Protein AF-A0A6L8VL81-F1 (afdb_monomer)

Secondary structure (DSSP, 8-state):
-PPPPPPTTHHHHHHHHHHHHHHHTTTT--HHHHHHHHHHSTT--SSS-EEEEEEETTS--EEETTSPP-TTEEEEEEEE--TTSPTTHHHHHHHHHHHHHHTT-----EEEEE-SSS-EEEEEE-TTEETTEEPEEEEHHHHHT--TTT----HHHHHHHHHHHH--HHHHHHHHHHHHHHHHTT-----GGGEEEEE-TTS---TT-EEES-SS--

Rad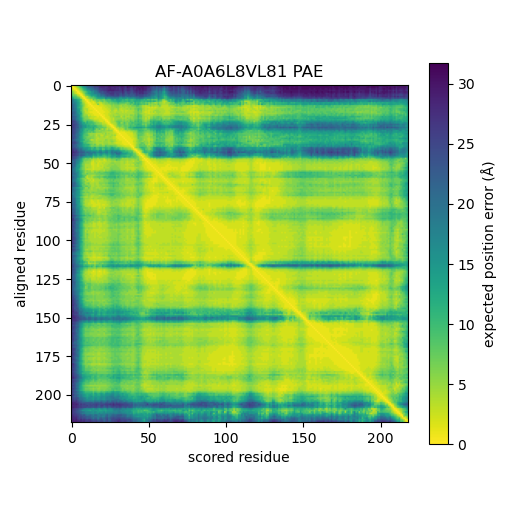ius of gyration: 18.35 Å; Cα contacts (8 Å, |Δi|>4): 312; chains: 1; bounding box: 42×33×55 Å

pLDDT: mean 80.96, std 14.48, range [27.53, 95.25]

Nearest PDB structures (foldseek):
  7vkc-assembly1_A  TM=7.505E-01  e=3.834E-06  Legionella pneumophila subsp. pneumophila str. Philadelphia 1
  2wiu-assembly1_A  TM=7.826E-01  e=2.009E-04  Escherichia coli
  8udt-assembly2_B  TM=4.191E-01  e=3.627E-02  Homo sapiens
  9ggq-assembly1_A  TM=3.127E-01  e=3.577E-01  Escherichia coli
  4i3h-assembly1_B  TM=2.990E-01  e=1.024E+00  Streptococcus pneumoniae TIGR4

Foldseek 3Di:
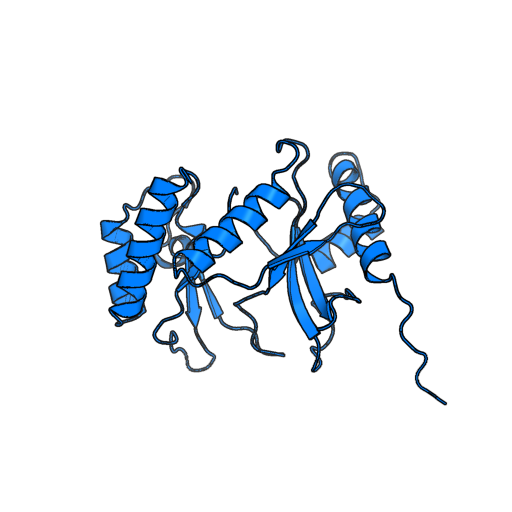DPPDDDDFAQVLVVVVLQVVCQVCVVVPDDPVSVVVLVQFQPPDDDDWDKGKWKAFLVRRHTGGPPPQFDPRIFIKMKTFDHPPDDPCPLVVLVVLQVVCVVLVADAFDWDWDDHVDPTIIIIGTDPQDDGRDGWDKDFQCRVVVHDQVPDDDDLVNVLVVQCVQQVEVLLSVSSVSVVVSCVVVVQPPDTRRQWMFTAHPVRHGHNRDTYGPGRGHD

InterPro domains:
  IPR012893 HipA-like, C-terminal [PF07804] (45-206)
  IPR052028 HipA Serine/Threonine-Protein Kinase [PTHR37419] (34-205)

Organism: N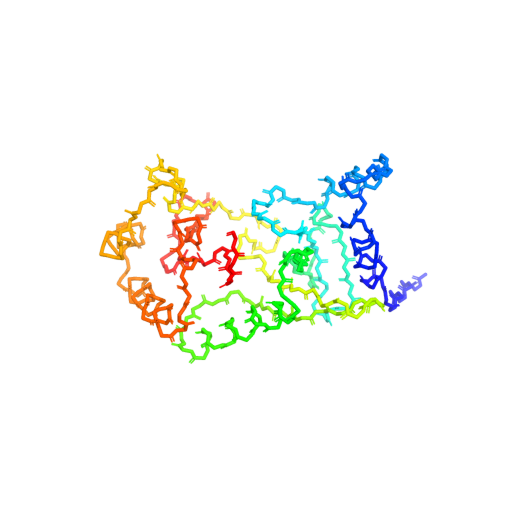CBI:txid1465486

Structure (mmCIF, N/CA/C/O backbone):
data_AF-A0A6L8VL81-F1
#
_entry.id   AF-A0A6L8VL81-F1
#
loop_
_atom_site.group_PDB
_atom_site.id
_atom_site.type_symbol
_atom_site.label_atom_id
_atom_site.label_alt_id
_atom_site.label_comp_id
_atom_site.label_asym_id
_atom_site.label_entity_id
_atom_site.label_seq_id
_atom_site.pdbx_PDB_ins_code
_atom_site.Cartn_x
_atom_site.Cartn_y
_atom_site.Cartn_z
_atom_site.occupancy
_atom_site.B_iso_or_equiv
_atom_site.auth_seq_id
_atom_site.auth_comp_id
_atom_site.auth_asym_id
_atom_site.auth_atom_id
_atom_site.pdbx_PDB_model_num
ATOM 1 N N . MET A 1 1 ? -24.229 -9.694 -32.950 1.00 37.44 1 MET A N 1
ATOM 2 C CA . MET A 1 1 ? -22.775 -9.502 -32.753 1.00 37.44 1 MET A CA 1
ATOM 3 C C . MET A 1 1 ? -22.406 -10.103 -31.411 1.00 37.44 1 MET A C 1
ATOM 5 O O . MET A 1 1 ? -22.874 -9.606 -30.397 1.00 37.44 1 MET A O 1
ATOM 9 N N . GLN A 1 2 ? -21.672 -11.216 -31.400 1.00 27.53 2 GLN A N 1
ATOM 10 C CA . GLN A 1 2 ? -21.112 -11.756 -30.158 1.00 27.53 2 GLN A CA 1
ATOM 11 C C . GLN A 1 2 ? -20.070 -10.760 -29.621 1.00 27.53 2 GLN A C 1
ATOM 13 O O . GLN A 1 2 ? -19.301 -10.234 -30.431 1.00 27.53 2 GLN A O 1
ATOM 18 N N . PRO A 1 3 ? -20.027 -10.473 -28.309 1.00 35.69 3 PRO A N 1
ATOM 19 C CA . PRO A 1 3 ? -18.940 -9.684 -27.752 1.00 35.69 3 PRO A CA 1
ATOM 20 C C . PRO A 1 3 ? -17.642 -10.468 -27.966 1.00 35.69 3 PRO A C 1
ATOM 22 O O . PRO A 1 3 ? -17.532 -11.626 -27.559 1.00 35.69 3 PRO A O 1
ATOM 25 N N . GLN A 1 4 ? -16.691 -9.862 -28.679 1.00 32.88 4 GLN A N 1
ATOM 26 C CA . GLN A 1 4 ? -15.368 -10.442 -28.877 1.00 32.88 4 GLN A CA 1
ATOM 27 C C . GLN A 1 4 ? -14.770 -10.783 -27.508 1.00 32.88 4 GLN A C 1
ATOM 29 O O . GLN A 1 4 ? -14.766 -9.950 -26.601 1.00 32.88 4 GLN A O 1
ATOM 34 N N . ARG A 1 5 ? -14.291 -12.023 -27.355 1.00 34.50 5 ARG A N 1
ATOM 35 C CA . ARG A 1 5 ? -13.532 -12.439 -26.172 1.00 34.50 5 ARG A CA 1
ATOM 36 C C . ARG A 1 5 ? -12.338 -11.484 -25.997 1.00 34.50 5 ARG A C 1
ATOM 38 O O . ARG A 1 5 ? -11.663 -11.218 -26.994 1.00 34.50 5 ARG A O 1
ATOM 45 N N . PRO A 1 6 ? -12.059 -10.978 -24.785 1.00 36.66 6 PRO A N 1
ATOM 46 C CA . PRO A 1 6 ? -10.872 -10.164 -24.555 1.00 36.66 6 PRO A CA 1
ATOM 47 C C . PRO A 1 6 ? -9.615 -10.978 -24.888 1.00 36.66 6 PRO A C 1
ATOM 49 O O . PRO A 1 6 ? -9.511 -12.151 -24.529 1.00 36.66 6 PRO A O 1
ATOM 52 N N . GLN A 1 7 ? -8.679 -10.368 -25.616 1.00 42.19 7 GLN A N 1
ATOM 53 C CA . GLN A 1 7 ? -7.400 -10.995 -25.939 1.00 42.19 7 GLN A CA 1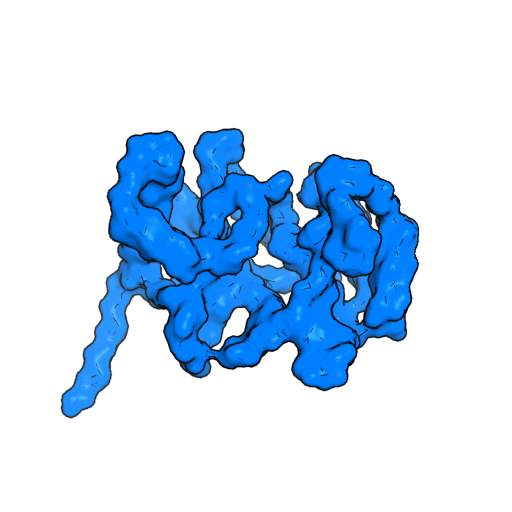
ATOM 54 C C . GLN A 1 7 ? -6.561 -11.132 -24.662 1.00 42.19 7 GLN A C 1
ATOM 56 O O . GLN A 1 7 ? -6.335 -10.155 -23.944 1.00 42.19 7 GLN A O 1
ATOM 61 N N . ALA A 1 8 ? -6.095 -12.349 -24.383 1.00 45.38 8 ALA A N 1
ATOM 62 C CA . ALA A 1 8 ? -5.127 -12.609 -23.327 1.00 45.38 8 ALA A CA 1
ATOM 63 C C . ALA A 1 8 ? -3.846 -11.788 -23.580 1.00 45.38 8 ALA A C 1
ATOM 65 O O . ALA A 1 8 ? -3.351 -11.755 -24.704 1.00 45.38 8 ALA A O 1
ATOM 66 N N . GLY A 1 9 ? -3.316 -11.120 -22.548 1.00 59.53 9 GLY A N 1
ATOM 67 C CA . GLY A 1 9 ? -2.030 -10.404 -22.622 1.00 59.53 9 GLY A CA 1
ATOM 68 C C . GLY A 1 9 ? -2.096 -8.871 -22.637 1.00 59.53 9 GLY A C 1
ATOM 69 O O . GLY A 1 9 ? -1.054 -8.224 -22.674 1.00 59.53 9 GLY A O 1
ATOM 70 N N . GLN A 1 10 ? -3.278 -8.251 -22.533 1.00 65.44 10 GLN A N 1
ATOM 71 C CA . GLN A 1 10 ? -3.379 -6.781 -22.475 1.00 65.44 10 GLN A CA 1
ATOM 72 C C . GLN A 1 10 ? -2.638 -6.172 -21.268 1.00 65.44 10 GLN A C 1
ATOM 74 O O . GLN A 1 10 ? -2.104 -5.066 -21.351 1.00 65.44 10 GLN A O 1
ATOM 79 N N . TRP A 1 11 ? -2.568 -6.897 -20.151 1.00 69.69 11 TRP A N 1
ATOM 80 C CA . TRP A 1 11 ? -1.803 -6.477 -18.979 1.00 69.69 11 TRP A CA 1
ATOM 81 C C . TRP A 1 11 ? -0.291 -6.492 -19.223 1.00 69.69 11 TRP A C 1
ATOM 83 O O . TRP A 1 11 ? 0.388 -5.565 -18.790 1.00 69.69 11 TRP A O 1
ATOM 93 N N . VAL A 1 12 ? 0.215 -7.477 -19.974 1.00 70.69 12 VAL A N 1
ATOM 94 C CA . VAL A 1 12 ? 1.633 -7.589 -20.343 1.00 70.69 12 VAL A CA 1
ATOM 95 C C . VAL A 1 12 ? 2.061 -6.360 -21.138 1.00 70.69 12 VAL A C 1
ATOM 97 O O . VAL A 1 12 ? 3.059 -5.741 -20.803 1.00 70.69 12 VAL A O 1
ATOM 100 N N . LEU A 1 13 ? 1.243 -5.918 -22.100 1.00 74.12 13 LEU A N 1
ATOM 101 C CA . LEU A 1 13 ? 1.521 -4.709 -22.885 1.00 74.12 13 LEU A CA 1
ATOM 102 C C . LEU A 1 13 ? 1.626 -3.442 -22.025 1.00 74.12 13 LEU A C 1
ATOM 104 O O . LEU A 1 13 ? 2.453 -2.575 -22.302 1.00 74.12 13 LEU A O 1
ATOM 108 N N . ILE A 1 14 ? 0.779 -3.314 -20.999 1.00 79.94 14 ILE A N 1
ATOM 109 C CA . ILE A 1 14 ? 0.796 -2.155 -20.095 1.00 79.94 14 ILE A CA 1
ATOM 110 C C . ILE A 1 14 ? 2.021 -2.205 -19.183 1.00 79.94 14 ILE A C 1
ATOM 112 O O . ILE A 1 14 ? 2.675 -1.179 -19.005 1.00 79.94 14 ILE A O 1
ATOM 116 N N . LEU A 1 15 ? 2.340 -3.373 -18.624 1.00 82.88 15 LEU A N 1
ATOM 117 C CA . LEU A 1 15 ? 3.508 -3.527 -17.762 1.00 82.88 15 LEU A CA 1
ATOM 118 C C . LEU A 1 15 ? 4.815 -3.373 -18.545 1.00 82.88 15 LEU A C 1
ATOM 120 O O . LEU A 1 15 ? 5.677 -2.637 -18.089 1.00 82.88 15 LEU A O 1
ATOM 124 N N . ASP A 1 16 ? 4.932 -3.958 -19.739 1.00 82.88 16 ASP A N 1
ATOM 125 C CA . ASP A 1 16 ? 6.096 -3.803 -20.622 1.00 82.88 16 ASP A CA 1
ATOM 126 C C . ASP A 1 16 ? 6.314 -2.343 -21.030 1.00 82.88 16 ASP A C 1
ATOM 128 O O . ASP A 1 16 ? 7.442 -1.855 -21.055 1.00 82.88 16 ASP A O 1
ATOM 132 N N . TRP A 1 17 ? 5.234 -1.633 -21.376 1.00 83.88 17 TRP A N 1
ATOM 133 C CA . TRP A 1 17 ? 5.304 -0.203 -21.672 1.00 83.88 17 TRP A CA 1
ATOM 134 C C . TRP A 1 17 ? 5.828 0.581 -20.465 1.00 83.88 17 TRP A C 1
ATOM 136 O O . TRP A 1 17 ? 6.745 1.387 -20.609 1.00 83.88 17 TRP A O 1
ATOM 146 N N . PHE A 1 18 ? 5.285 0.315 -19.275 1.00 83.44 18 PHE A N 1
ATOM 147 C CA . PHE A 1 18 ? 5.710 0.995 -18.057 1.00 83.44 18 PHE A CA 1
ATOM 148 C C . PHE A 1 18 ? 7.159 0.649 -17.684 1.00 83.44 18 PHE A C 1
ATOM 150 O O . PHE A 1 18 ? 7.918 1.534 -17.299 1.00 83.44 18 PHE A O 1
ATOM 157 N N . ASP A 1 19 ? 7.566 -0.610 -17.850 1.00 83.06 19 ASP A N 1
ATOM 158 C CA . ASP A 1 19 ? 8.921 -1.094 -17.585 1.00 83.06 19 ASP A CA 1
ATOM 159 C C . ASP A 1 19 ? 9.974 -0.359 -18.418 1.00 83.06 19 ASP A C 1
ATOM 161 O O . ASP A 1 19 ? 10.972 0.115 -17.873 1.00 83.06 19 ASP A O 1
ATOM 165 N N . ARG A 1 20 ? 9.713 -0.211 -19.726 1.00 83.50 20 ARG A N 1
ATOM 166 C CA . ARG A 1 20 ? 10.586 0.525 -20.653 1.00 83.50 20 ARG A CA 1
ATOM 167 C C . ARG A 1 20 ? 10.688 2.005 -20.307 1.00 83.50 20 ARG A C 1
ATOM 169 O O . ARG A 1 20 ? 11.751 2.590 -20.470 1.00 83.50 20 ARG A O 1
ATOM 176 N N . LEU A 1 21 ? 9.610 2.598 -19.800 1.00 80.38 21 LEU A N 1
ATOM 177 C CA . LEU A 1 21 ? 9.563 4.027 -19.508 1.00 80.38 21 LEU A CA 1
ATOM 178 C C . LEU A 1 21 ? 10.383 4.414 -18.269 1.00 80.38 21 LEU A C 1
ATOM 180 O O . LEU A 1 21 ? 10.959 5.498 -18.226 1.00 80.38 21 LEU A O 1
ATOM 184 N N . VAL A 1 22 ? 10.463 3.548 -17.254 1.00 79.19 22 VAL A N 1
ATOM 185 C CA . VAL A 1 22 ? 11.162 3.848 -15.988 1.00 79.19 22 VAL A CA 1
ATOM 186 C C . VAL A 1 22 ? 12.607 4.350 -16.167 1.00 79.19 22 VAL A C 1
ATOM 188 O O . VAL A 1 22 ? 12.932 5.373 -15.559 1.00 79.19 22 VAL A O 1
ATOM 191 N N . PRO A 1 23 ? 13.485 3.711 -16.965 1.00 75.38 23 PRO A N 1
ATOM 192 C CA . PRO A 1 23 ? 14.830 4.237 -17.217 1.00 75.38 23 PRO A CA 1
ATOM 193 C C . PRO A 1 23 ? 14.855 5.511 -18.083 1.00 75.38 23 PRO A C 1
ATOM 195 O O . PRO A 1 23 ? 15.839 6.248 -18.042 1.00 75.38 23 PRO A O 1
ATOM 198 N N . GLU A 1 24 ? 13.804 5.801 -18.852 1.00 77.19 24 GLU A N 1
ATOM 199 C CA . GLU A 1 24 ? 13.764 6.933 -19.789 1.00 77.19 24 GLU A CA 1
ATOM 200 C C . GLU A 1 24 ? 13.274 8.241 -19.158 1.00 77.19 24 GLU A C 1
ATOM 202 O O . GLU A 1 24 ? 13.635 9.319 -19.627 1.00 77.19 24 GLU A O 1
ATOM 207 N N . VAL A 1 25 ? 12.510 8.190 -18.059 1.00 69.94 25 VAL A N 1
ATOM 208 C CA . VAL A 1 25 ? 11.994 9.402 -17.385 1.00 69.94 25 VAL A CA 1
ATOM 209 C C . VAL A 1 25 ? 13.120 10.362 -16.971 1.00 69.94 25 VAL A C 1
ATOM 211 O O . VAL A 1 25 ? 12.941 11.575 -17.045 1.00 69.94 25 VAL A O 1
ATOM 214 N N . GLY A 1 26 ? 14.292 9.846 -16.587 1.00 62.78 26 GLY A N 1
ATOM 215 C CA . GLY A 1 26 ? 15.471 10.667 -16.274 1.00 62.78 26 GLY A CA 1
ATOM 216 C C . GLY A 1 26 ? 16.277 11.125 -17.496 1.00 62.78 26 GLY A C 1
ATOM 217 O O . GLY A 1 26 ? 17.084 12.041 -17.377 1.00 62.78 26 GLY A O 1
ATOM 218 N N . ASN A 1 27 ? 16.051 10.508 -18.660 1.00 67.25 27 ASN A N 1
ATOM 219 C CA . ASN A 1 27 ? 16.873 10.647 -19.866 1.00 67.25 27 ASN A CA 1
ATOM 220 C C . ASN A 1 27 ? 16.131 11.304 -21.046 1.00 67.25 27 ASN A C 1
ATOM 222 O O . ASN A 1 27 ? 16.664 11.344 -22.152 1.00 67.25 27 ASN A O 1
ATOM 226 N N . GLY A 1 28 ? 14.925 11.837 -20.821 1.00 66.62 28 GLY A N 1
ATOM 227 C CA . GLY A 1 28 ? 14.141 12.534 -21.845 1.00 66.62 28 GLY A CA 1
ATOM 228 C C . GLY A 1 28 ? 13.117 11.652 -22.562 1.00 66.62 28 GLY A C 1
ATOM 229 O O . GLY A 1 28 ? 13.117 11.587 -23.788 1.00 66.62 28 GLY A O 1
ATOM 230 N N . ALA A 1 29 ? 12.232 10.999 -21.802 1.00 77.19 29 ALA A N 1
ATOM 231 C CA . ALA A 1 29 ? 11.088 10.263 -22.342 1.00 77.19 29 ALA A CA 1
ATOM 232 C C . ALA A 1 29 ? 10.209 11.116 -23.282 1.00 77.19 29 ALA A C 1
ATOM 234 O O . ALA A 1 29 ? 10.067 12.331 -23.102 1.00 77.19 29 ALA A O 1
ATOM 235 N N . ALA A 1 30 ? 9.572 10.466 -24.260 1.00 80.31 30 ALA A N 1
ATOM 236 C CA . ALA A 1 30 ? 8.673 11.126 -25.202 1.00 80.31 30 ALA A CA 1
ATOM 237 C C . ALA A 1 30 ? 7.485 11.801 -24.489 1.00 80.31 30 ALA A C 1
ATOM 239 O O . ALA A 1 30 ? 6.957 11.297 -23.495 1.00 80.31 30 ALA A O 1
ATOM 240 N N . ALA A 1 31 ? 7.018 12.934 -25.026 1.00 75.31 31 ALA A N 1
ATOM 241 C CA . ALA A 1 31 ? 5.921 13.704 -24.432 1.00 75.31 31 ALA A CA 1
ATOM 242 C C . ALA A 1 31 ? 4.622 12.885 -24.280 1.00 75.31 31 ALA A C 1
ATOM 244 O O . ALA A 1 31 ? 3.926 13.018 -23.275 1.00 75.31 31 ALA A O 1
ATOM 245 N N . GLU A 1 32 ? 4.322 12.003 -25.238 1.00 76.75 32 GLU A N 1
ATOM 246 C CA . GLU A 1 32 ? 3.176 11.086 -25.170 1.00 76.75 32 GLU A CA 1
ATOM 247 C C . GLU A 1 32 ? 3.287 10.087 -24.011 1.00 76.75 32 GLU A C 1
ATOM 249 O O . GLU A 1 32 ? 2.304 9.842 -23.307 1.00 76.75 32 GLU A O 1
ATOM 254 N N . ASP A 1 33 ? 4.481 9.545 -23.768 1.00 77.44 33 ASP A N 1
ATOM 255 C CA . ASP A 1 33 ? 4.713 8.600 -22.678 1.00 77.44 33 ASP A CA 1
ATOM 256 C C . ASP A 1 33 ? 4.646 9.281 -21.313 1.00 77.44 33 ASP A C 1
ATOM 258 O O . ASP A 1 33 ? 4.066 8.731 -20.375 1.00 77.44 33 ASP A O 1
ATOM 262 N N . LEU A 1 34 ? 5.162 10.508 -21.206 1.00 72.88 34 LEU A N 1
ATOM 263 C CA . LEU A 1 34 ? 5.034 11.327 -20.001 1.00 72.88 34 LEU A CA 1
ATOM 264 C C . LEU A 1 34 ? 3.575 11.682 -19.704 1.00 72.88 34 LEU A C 1
ATOM 266 O O . LEU A 1 34 ? 3.153 11.615 -18.548 1.00 72.88 34 LEU A O 1
ATOM 270 N N . GLU A 1 35 ? 2.781 12.011 -20.724 1.00 72.06 35 GLU A N 1
ATOM 271 C CA . GLU A 1 35 ? 1.357 12.302 -20.551 1.00 72.06 35 GLU A CA 1
ATOM 272 C C . GLU A 1 35 ? 0.583 11.039 -20.141 1.00 72.06 35 GLU A C 1
ATOM 274 O O . GLU A 1 35 ? -0.208 11.054 -19.193 1.00 72.06 35 GLU A O 1
ATOM 279 N N . ARG A 1 36 ? 0.876 9.895 -20.767 1.00 72.94 36 ARG A N 1
ATOM 280 C CA . ARG A 1 36 ? 0.297 8.600 -20.386 1.00 72.94 36 ARG A CA 1
ATOM 281 C C . ARG A 1 36 ? 0.694 8.192 -18.965 1.00 72.94 36 ARG A C 1
ATOM 283 O O . ARG A 1 36 ? -0.164 7.740 -18.203 1.00 72.94 36 ARG A O 1
ATOM 290 N N . LEU A 1 37 ? 1.944 8.419 -18.565 1.00 74.62 37 LEU A N 1
ATOM 291 C CA . LEU A 1 37 ? 2.409 8.218 -17.193 1.00 74.62 37 LEU A CA 1
ATOM 292 C C . LEU A 1 37 ? 1.680 9.144 -16.223 1.00 74.62 37 LEU A C 1
ATOM 294 O O . LEU A 1 37 ? 1.181 8.678 -15.206 1.00 74.62 37 LEU A O 1
ATOM 298 N N . ARG A 1 38 ? 1.534 10.432 -16.543 1.00 69.38 38 ARG A N 1
ATOM 299 C CA . ARG A 1 38 ? 0.792 11.404 -15.725 1.00 69.38 38 ARG A CA 1
ATOM 300 C C . ARG A 1 38 ? -0.672 11.000 -15.542 1.00 69.38 38 ARG A C 1
ATOM 302 O O . ARG A 1 38 ? -1.239 11.195 -14.463 1.00 69.38 38 ARG A O 1
ATOM 309 N N . MET A 1 39 ? -1.292 10.403 -16.558 1.00 67.94 39 MET A N 1
ATOM 310 C CA . MET A 1 39 ? -2.645 9.855 -16.448 1.00 67.94 39 MET A CA 1
ATOM 311 C C . MET A 1 39 ? -2.726 8.644 -15.506 1.00 67.94 39 MET A C 1
ATOM 313 O O . MET A 1 39 ? -3.725 8.506 -14.796 1.00 67.94 39 MET A O 1
ATOM 317 N N . MET A 1 40 ? -1.694 7.794 -15.482 1.00 69.62 40 MET A N 1
ATOM 318 C CA . MET A 1 40 ? -1.665 6.543 -14.712 1.00 69.62 40 MET A CA 1
ATOM 319 C C . MET A 1 40 ? -1.060 6.676 -13.305 1.00 69.62 40 MET A C 1
ATOM 321 O O . MET A 1 40 ? -1.472 5.955 -12.404 1.00 69.62 40 MET A O 1
ATOM 325 N N . ALA A 1 41 ? -0.136 7.606 -13.066 1.00 66.38 41 ALA A N 1
ATOM 326 C CA . ALA A 1 41 ? 0.642 7.728 -11.827 1.00 66.38 41 ALA A CA 1
ATOM 327 C C . ALA A 1 41 ? -0.190 8.106 -10.586 1.00 66.38 41 ALA A C 1
ATOM 329 O O . ALA A 1 41 ? 0.312 8.071 -9.467 1.00 66.38 41 ALA A O 1
ATOM 330 N N . GLY A 1 42 ? -1.471 8.459 -10.754 1.00 57.31 42 GLY A N 1
ATOM 331 C CA . GLY A 1 42 ? -2.454 8.446 -9.666 1.00 57.31 42 GLY A CA 1
ATOM 332 C C . GLY A 1 42 ? -2.070 9.194 -8.392 1.00 57.31 42 GLY A C 1
ATOM 333 O O . GLY A 1 42 ? -2.426 8.723 -7.319 1.00 57.31 42 GLY A O 1
ATOM 334 N N . GLY A 1 43 ? -1.325 10.302 -8.478 1.00 51.41 43 GLY A N 1
ATOM 335 C CA . GLY A 1 43 ? -0.926 11.124 -7.325 1.00 51.41 43 GLY A CA 1
ATOM 336 C C . GLY A 1 43 ? -0.193 10.378 -6.201 1.00 51.41 43 GLY A C 1
ATOM 337 O O . GLY A 1 43 ? -0.136 10.881 -5.079 1.00 51.41 43 GLY A O 1
ATOM 338 N N . SER A 1 44 ? 0.314 9.170 -6.450 1.00 50.97 44 SER A N 1
ATOM 339 C CA . SER A 1 44 ? 0.846 8.314 -5.397 1.00 50.97 44 SER A CA 1
ATOM 340 C C . SER A 1 44 ? 2.267 8.737 -5.023 1.00 50.97 44 SER A C 1
ATOM 342 O O . SER A 1 44 ? 3.179 8.663 -5.840 1.00 50.97 44 SER A O 1
ATOM 344 N N . GLN A 1 45 ? 2.431 9.187 -3.781 1.00 51.28 45 G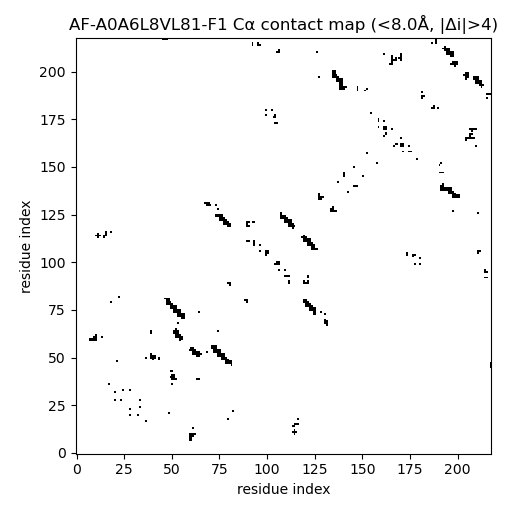LN A N 1
ATOM 345 C CA . GLN A 1 45 ? 3.695 9.633 -3.190 1.00 51.28 45 GLN A CA 1
ATOM 346 C C . GLN A 1 45 ? 4.640 8.452 -2.913 1.00 51.28 45 GLN A C 1
ATOM 348 O O . GLN A 1 45 ? 4.163 7.372 -2.563 1.00 51.28 45 GLN A O 1
ATOM 353 N N . GLY A 1 46 ? 5.956 8.662 -3.044 1.00 59.31 46 GLY A N 1
ATOM 354 C CA . GLY A 1 46 ? 7.035 7.746 -2.630 1.00 59.31 46 GLY A CA 1
ATOM 355 C C . GLY A 1 46 ? 8.113 7.518 -3.701 1.00 59.31 46 GLY A C 1
ATOM 356 O O . GLY A 1 46 ? 7.904 7.869 -4.859 1.00 59.31 46 GLY A O 1
ATOM 357 N N . ALA A 1 47 ? 9.265 6.960 -3.316 1.00 63.69 47 ALA A N 1
ATOM 358 C CA . ALA A 1 47 ? 10.478 6.948 -4.150 1.00 63.69 47 ALA A CA 1
ATOM 359 C C . ALA A 1 47 ? 10.442 5.967 -5.340 1.00 63.69 47 ALA A C 1
ATOM 361 O O . ALA A 1 47 ? 11.129 6.173 -6.341 1.00 63.69 47 ALA A O 1
ATOM 362 N N . ARG A 1 48 ? 9.644 4.896 -5.246 1.00 76.56 48 ARG A N 1
ATOM 363 C CA . ARG A 1 48 ? 9.551 3.849 -6.278 1.00 76.56 48 ARG A CA 1
ATOM 364 C C . ARG A 1 48 ? 8.592 4.212 -7.417 1.00 76.56 48 ARG A C 1
ATOM 366 O O . ARG A 1 48 ? 7.520 4.751 -7.130 1.00 76.56 48 ARG A O 1
ATOM 373 N N . PRO A 1 49 ? 8.889 3.834 -8.677 1.00 84.56 49 PRO A N 1
ATOM 374 C CA . PRO A 1 49 ? 7.949 3.975 -9.785 1.00 84.56 49 PRO A CA 1
ATOM 375 C C . PRO A 1 49 ? 6.659 3.200 -9.520 1.00 84.56 49 PRO A C 1
ATOM 377 O O . PRO A 1 49 ? 6.678 2.008 -9.199 1.00 84.56 49 PRO A O 1
ATOM 380 N N . LYS A 1 50 ? 5.524 3.883 -9.656 1.00 87.31 50 LYS A N 1
ATOM 381 C CA . LYS A 1 50 ? 4.211 3.322 -9.350 1.00 87.31 50 LYS A CA 1
ATOM 382 C C . LYS A 1 50 ? 3.105 3.991 -10.152 1.00 87.31 50 LYS A C 1
ATOM 384 O O . LYS A 1 50 ? 3.222 5.150 -10.546 1.00 87.31 50 LYS A O 1
ATOM 389 N N . PHE A 1 51 ? 2.026 3.253 -10.374 1.00 88.44 51 PHE A N 1
ATOM 390 C CA . PHE A 1 51 ? 0.826 3.749 -11.033 1.00 88.44 51 PHE A CA 1
ATOM 391 C C . PHE A 1 51 ? -0.425 3.046 -10.507 1.00 88.44 51 PHE A C 1
ATOM 393 O O . PHE A 1 51 ? -0.354 1.984 -9.889 1.00 88.44 51 PHE A O 1
ATOM 400 N N . VAL A 1 52 ? -1.588 3.644 -10.744 1.00 90.56 52 VAL A N 1
ATOM 401 C CA . VAL A 1 52 ? -2.888 3.075 -10.378 1.00 90.56 52 VAL A CA 1
ATOM 402 C C . VAL A 1 52 ? -3.620 2.572 -11.614 1.00 90.56 52 VAL A C 1
ATOM 404 O O . VAL A 1 52 ? -3.571 3.176 -12.688 1.00 90.56 52 VAL A O 1
ATOM 407 N N . ALA A 1 53 ? -4.333 1.467 -11.451 1.00 91.75 53 ALA A N 1
ATOM 408 C CA . ALA A 1 53 ? -5.077 0.825 -12.523 1.00 91.75 53 ALA A CA 1
ATOM 409 C C . ALA A 1 53 ? -6.316 0.104 -11.986 1.00 91.75 53 ALA A C 1
ATOM 411 O O . ALA A 1 53 ? -6.531 0.002 -10.777 1.00 91.75 53 ALA A O 1
ATOM 412 N N . GLN A 1 54 ? -7.129 -0.410 -12.901 1.00 92.94 54 GLN A N 1
ATOM 413 C CA . GLN A 1 54 ? -8.122 -1.432 -12.603 1.00 92.94 54 GLN A CA 1
ATOM 414 C C . GLN A 1 54 ? -7.646 -2.766 -13.168 1.00 92.94 54 GLN A C 1
ATOM 416 O O . GLN A 1 54 ? -7.230 -2.834 -14.324 1.00 92.94 54 GLN A O 1
ATOM 421 N N . LEU A 1 55 ? -7.725 -3.806 -12.348 1.00 93.12 55 LEU A N 1
ATOM 422 C CA . LEU A 1 55 ? -7.372 -5.177 -12.682 1.00 93.12 55 LEU A CA 1
ATOM 423 C C . LEU A 1 55 ? -8.645 -6.028 -12.679 1.00 93.12 55 LEU A C 1
ATOM 425 O O . LEU A 1 55 ? -9.476 -5.878 -11.778 1.00 93.12 55 LEU A O 1
ATOM 429 N N . SER A 1 56 ? -8.816 -6.888 -13.678 1.00 92.38 56 SER A N 1
ATOM 430 C CA . SER A 1 56 ? -9.923 -7.845 -13.701 1.00 92.38 56 SER A CA 1
ATOM 431 C C . SER A 1 56 ? -9.805 -8.851 -12.551 1.00 92.38 56 SER A C 1
ATOM 433 O O . SER A 1 56 ? -8.723 -9.104 -12.020 1.00 92.38 56 SER A O 1
ATOM 435 N N . GLU A 1 57 ? -10.931 -9.412 -12.127 1.00 88.00 57 GLU A N 1
ATOM 436 C CA . GLU A 1 57 ? -11.000 -10.346 -10.998 1.00 88.00 57 GLU A CA 1
ATOM 437 C C . GLU A 1 57 ? -10.146 -11.604 -11.216 1.00 88.00 57 GLU A C 1
ATOM 439 O O . GLU A 1 57 ? -9.457 -12.046 -10.300 1.00 88.00 57 GLU A O 1
ATOM 444 N N . ASP A 1 58 ? -10.097 -12.103 -12.452 1.00 85.12 58 ASP A N 1
ATOM 445 C CA . ASP A 1 58 ? -9.231 -13.209 -12.880 1.00 85.12 58 ASP A CA 1
ATOM 446 C C . ASP A 1 58 ? -7.742 -12.824 -13.017 1.00 85.12 58 ASP A C 1
ATOM 448 O O . ASP A 1 58 ? -6.901 -13.676 -13.297 1.00 85.12 58 ASP A O 1
ATOM 452 N N . GLY A 1 59 ? -7.399 -11.543 -12.837 1.00 83.88 59 GLY A N 1
ATOM 453 C CA . GLY A 1 59 ? -6.043 -11.016 -12.982 1.00 83.88 59 GLY A CA 1
ATOM 454 C C . GLY A 1 59 ? -5.538 -10.924 -14.426 1.00 83.88 59 GLY A C 1
ATOM 455 O O . GLY A 1 59 ? -4.368 -10.603 -14.629 1.00 83.88 59 GLY A O 1
ATOM 456 N N . ALA A 1 60 ? -6.387 -11.182 -15.425 1.00 82.06 60 ALA A N 1
ATOM 457 C CA . ALA A 1 60 ? -5.989 -11.304 -16.825 1.00 82.06 60 ALA A CA 1
ATOM 458 C C . ALA A 1 60 ? -5.970 -9.984 -17.612 1.00 82.06 60 ALA A C 1
ATOM 460 O O . ALA A 1 60 ? -5.478 -9.970 -18.739 1.00 82.06 60 ALA A O 1
ATOM 461 N N . LEU A 1 61 ? -6.511 -8.880 -17.087 1.00 86.75 61 LEU A N 1
ATOM 462 C CA . LEU A 1 61 ? -6.600 -7.600 -17.798 1.00 86.75 61 LEU A CA 1
ATOM 463 C C . LEU A 1 61 ? -6.300 -6.420 -16.871 1.00 86.75 61 LEU A C 1
ATOM 465 O O . LEU A 1 61 ? -6.893 -6.294 -15.803 1.00 86.75 61 LEU A O 1
ATOM 469 N N . LEU A 1 62 ? -5.439 -5.505 -17.328 1.00 89.19 62 LEU A N 1
ATOM 470 C CA . LEU A 1 62 ? -5.214 -4.190 -16.719 1.00 89.19 62 LEU A CA 1
ATOM 471 C C . LEU A 1 62 ? -5.817 -3.101 -17.607 1.00 89.19 62 LEU A C 1
ATOM 473 O O . LEU A 1 62 ? -5.722 -3.154 -18.833 1.00 89.19 62 LEU A O 1
ATOM 477 N N . ARG A 1 63 ? -6.405 -2.081 -16.984 1.00 87.81 63 ARG A N 1
ATOM 478 C CA . ARG A 1 63 ? -6.898 -0.877 -17.664 1.00 87.81 63 ARG A CA 1
ATOM 479 C C . ARG A 1 63 ? -6.713 0.364 -16.794 1.00 87.81 63 ARG A C 1
ATOM 481 O O . ARG A 1 63 ? -6.460 0.262 -15.596 1.00 87.81 63 ARG A O 1
ATOM 488 N N . GLY A 1 64 ? -6.846 1.549 -17.386 1.00 85.19 64 GLY A N 1
ATOM 489 C CA . GLY A 1 64 ? -6.657 2.810 -16.662 1.00 85.19 64 GLY A CA 1
ATOM 490 C C . GLY A 1 64 ? -7.629 2.985 -15.486 1.00 85.19 64 GLY A C 1
ATOM 491 O O . GLY A 1 64 ? -8.820 2.706 -15.615 1.00 85.19 64 GLY A O 1
ATOM 492 N N . ASP A 1 65 ? -7.138 3.507 -14.354 1.00 85.44 65 ASP A N 1
ATOM 493 C CA . ASP A 1 65 ? -7.931 3.735 -13.127 1.00 85.44 65 ASP A CA 1
ATOM 494 C C . ASP A 1 65 ? -9.124 4.682 -13.332 1.00 85.44 65 ASP A C 1
ATOM 496 O O . ASP A 1 65 ? -10.124 4.562 -12.630 1.00 85.44 65 ASP A O 1
ATOM 500 N N . ARG A 1 66 ? -9.030 5.598 -14.307 1.00 84.00 66 ARG A N 1
ATOM 501 C CA . ARG A 1 66 ? -10.048 6.621 -14.608 1.00 84.00 66 ARG A CA 1
ATOM 502 C C . ARG A 1 66 ? -11.257 6.102 -15.385 1.00 84.00 66 ARG A C 1
ATOM 504 O O . ARG A 1 66 ? -12.233 6.835 -15.525 1.00 84.00 66 ARG A O 1
ATOM 511 N N . LEU A 1 67 ? -11.201 4.878 -15.911 1.00 88.44 67 LEU A N 1
ATOM 512 C CA . LEU A 1 67 ? -12.360 4.279 -16.567 1.00 88.44 67 LEU A CA 1
ATOM 513 C C . LEU A 1 67 ? -13.471 4.020 -15.536 1.00 88.44 67 LEU A C 1
ATOM 515 O O . LEU A 1 67 ? -13.162 3.749 -14.374 1.00 88.44 67 LEU A O 1
ATOM 519 N N . PRO A 1 68 ? -14.758 4.069 -15.918 1.00 91.75 68 PRO A N 1
ATOM 520 C CA . PRO A 1 68 ? -15.838 3.719 -15.004 1.00 91.75 68 PRO A CA 1
ATOM 521 C C . PRO A 1 68 ? -15.624 2.327 -14.406 1.00 91.75 68 PRO A C 1
ATOM 523 O O . PRO A 1 68 ? -15.374 1.358 -15.129 1.00 91.75 68 PRO A O 1
ATOM 526 N N . TRP A 1 69 ? -15.708 2.233 -13.080 1.00 94.19 69 TRP A N 1
ATOM 527 C CA . TRP A 1 69 ? -15.626 0.951 -12.392 1.00 94.19 69 TRP A CA 1
ATOM 528 C C . TRP A 1 69 ? -16.783 0.041 -12.824 1.00 94.19 69 TRP A C 1
ATOM 530 O O . TRP A 1 69 ? -17.907 0.501 -13.030 1.00 94.19 69 TRP A O 1
ATOM 540 N N . GLN A 1 70 ? -16.503 -1.253 -12.961 1.00 93.19 70 GLN A N 1
ATOM 541 C CA . GLN A 1 70 ? -17.475 -2.280 -13.331 1.00 93.19 70 GLN A CA 1
ATOM 542 C C . GLN A 1 70 ? -17.321 -3.478 -12.392 1.00 93.19 70 GLN A C 1
ATOM 544 O O . GLN A 1 70 ? -16.224 -3.742 -11.902 1.00 93.19 70 GLN A O 1
ATOM 549 N N . LEU A 1 71 ? -18.407 -4.221 -12.173 1.00 93.88 71 LEU A N 1
ATOM 550 C CA . LEU A 1 71 ? -18.351 -5.477 -11.426 1.00 93.88 71 LEU A CA 1
ATOM 551 C C . LEU A 1 71 ? -17.337 -6.438 -12.077 1.00 93.88 71 LEU A C 1
ATOM 553 O O . LEU A 1 71 ? -17.228 -6.477 -13.302 1.00 93.88 71 LEU A O 1
ATOM 557 N N . GLY A 1 72 ? -16.580 -7.174 -11.260 1.00 92.50 72 GLY A N 1
ATOM 558 C CA . GLY A 1 72 ? -15.470 -8.014 -11.728 1.00 92.50 72 GLY A CA 1
ATOM 559 C C . GLY A 1 72 ? -14.161 -7.251 -11.975 1.00 92.50 72 GLY A C 1
ATOM 560 O O . GLY A 1 72 ? -13.221 -7.812 -12.534 1.00 92.50 72 GLY A O 1
ATOM 561 N N . TRP A 1 73 ? -14.076 -5.978 -11.569 1.00 94.25 73 TRP A N 1
ATOM 562 C CA . TRP A 1 73 ? -12.839 -5.193 -11.577 1.00 94.25 73 TRP A CA 1
ATOM 563 C C . TRP A 1 73 ? -12.493 -4.706 -10.174 1.00 94.25 73 TRP A C 1
ATOM 565 O O . TRP A 1 73 ? -13.364 -4.323 -9.393 1.00 94.25 73 TRP A O 1
ATOM 575 N N . ARG A 1 74 ? -11.200 -4.645 -9.867 1.00 94.56 74 ARG A N 1
ATOM 576 C CA . ARG A 1 74 ? -10.666 -4.094 -8.617 1.00 94.56 74 ARG A CA 1
ATOM 577 C C . ARG A 1 74 ? -9.660 -2.993 -8.905 1.00 94.56 74 ARG A C 1
ATOM 579 O O . ARG A 1 74 ? -8.905 -3.064 -9.870 1.00 94.56 74 ARG A O 1
ATOM 586 N N . HIS A 1 75 ? -9.664 -1.960 -8.073 1.00 93.75 75 HIS A N 1
ATOM 587 C CA . HIS A 1 75 ? -8.675 -0.893 -8.149 1.00 93.75 75 HIS A CA 1
ATOM 588 C C . HIS A 1 75 ? -7.369 -1.358 -7.506 1.00 93.75 75 HIS A C 1
ATOM 590 O O . HIS A 1 75 ? -7.380 -1.833 -6.372 1.00 93.75 75 HIS A O 1
ATOM 596 N N . VAL A 1 76 ? -6.251 -1.176 -8.202 1.00 93.50 76 VAL A N 1
ATOM 597 C CA . VAL A 1 76 ? -4.929 -1.625 -7.758 1.00 93.50 76 VAL A CA 1
ATOM 598 C C . VAL A 1 76 ? -3.895 -0.507 -7.852 1.00 93.50 76 VAL A C 1
ATOM 600 O O . VAL A 1 76 ? -3.990 0.392 -8.691 1.00 93.50 76 VAL A O 1
ATOM 603 N N . LEU A 1 77 ? -2.903 -0.570 -6.970 1.00 91.94 77 LEU A N 1
ATOM 604 C CA . LEU A 1 77 ? -1.634 0.133 -7.071 1.00 91.94 77 LEU A CA 1
ATOM 605 C C . LEU A 1 77 ? -0.594 -0.868 -7.572 1.00 91.94 77 LEU A C 1
ATOM 607 O O . LEU A 1 77 ? -0.375 -1.903 -6.945 1.00 91.94 77 LEU A O 1
ATOM 611 N N . VAL A 1 78 ? 0.055 -0.540 -8.680 1.00 91.06 78 VAL A N 1
ATOM 612 C CA . VAL A 1 78 ? 1.156 -1.312 -9.248 1.00 91.06 78 VAL A CA 1
ATOM 613 C C . VAL A 1 78 ? 2.450 -0.575 -8.941 1.00 91.06 78 VAL A C 1
ATOM 615 O O . VAL A 1 78 ? 2.571 0.616 -9.232 1.00 91.06 78 VAL A O 1
ATOM 618 N N . LYS A 1 79 ? 3.415 -1.269 -8.342 1.00 89.00 79 LYS A N 1
ATOM 619 C CA . LYS A 1 79 ? 4.754 -0.758 -8.050 1.00 89.00 79 LYS A CA 1
ATOM 620 C C . LYS A 1 79 ? 5.796 -1.574 -8.796 1.00 89.00 79 LYS A C 1
ATOM 622 O O . LYS A 1 79 ? 5.676 -2.793 -8.919 1.00 89.00 79 LYS A O 1
ATOM 627 N N . ARG A 1 80 ? 6.855 -0.894 -9.212 1.00 87.50 80 ARG A N 1
ATOM 628 C CA . ARG A 1 80 ? 8.083 -1.503 -9.714 1.00 87.50 80 ARG A CA 1
ATOM 629 C C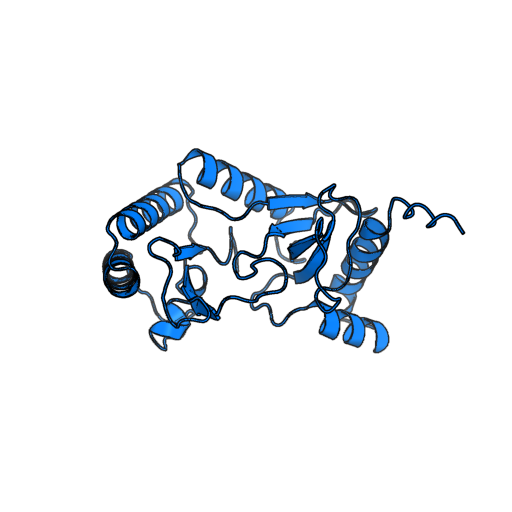 . ARG A 1 80 ? 9.223 -1.207 -8.749 1.00 87.50 80 ARG A C 1
ATOM 631 O O . ARG A 1 80 ? 9.229 -0.169 -8.084 1.00 87.50 80 ARG A O 1
ATOM 638 N N . ARG A 1 81 ? 10.208 -2.097 -8.715 1.00 87.31 81 ARG A N 1
ATOM 639 C CA . ARG A 1 81 ? 11.501 -1.842 -8.087 1.00 87.31 81 ARG A CA 1
ATOM 640 C C . ARG A 1 81 ? 12.161 -0.584 -8.687 1.00 87.31 81 ARG A C 1
ATOM 642 O O . ARG A 1 81 ? 12.147 -0.390 -9.909 1.00 87.31 81 ARG A O 1
ATOM 649 N N . ALA A 1 82 ? 12.733 0.279 -7.845 1.00 83.62 82 ALA A N 1
ATOM 650 C CA . ALA A 1 82 ? 13.576 1.374 -8.322 1.00 83.62 82 ALA A CA 1
ATOM 651 C C . ALA A 1 82 ? 14.921 0.828 -8.825 1.00 83.62 82 ALA A C 1
ATOM 653 O O . ALA A 1 82 ? 15.393 -0.204 -8.362 1.00 83.62 82 ALA A O 1
ATOM 654 N N . LEU A 1 83 ? 15.590 1.532 -9.740 1.00 81.56 83 LEU A N 1
ATOM 655 C CA . LEU A 1 83 ? 16.884 1.069 -10.266 1.00 81.56 83 LEU A CA 1
ATOM 656 C C . LEU A 1 83 ? 17.957 0.913 -9.169 1.00 81.56 83 LEU A C 1
ATOM 658 O O . LEU A 1 83 ? 18.844 0.076 -9.305 1.00 81.56 83 LEU A O 1
ATOM 662 N N . SER A 1 84 ? 17.844 1.680 -8.082 1.00 82.50 84 SER A N 1
ATOM 663 C CA . SER A 1 84 ? 18.731 1.641 -6.914 1.00 82.50 84 SER A CA 1
ATOM 664 C C . SER A 1 84 ? 18.406 0.545 -5.894 1.00 82.50 84 SER A C 1
ATOM 666 O O . SER A 1 84 ? 19.218 0.287 -5.010 1.00 82.50 84 SER A O 1
ATOM 668 N N . ASP A 1 85 ? 17.220 -0.065 -5.957 1.00 84.38 85 ASP A N 1
ATOM 669 C CA . ASP A 1 85 ? 16.828 -1.126 -5.025 1.00 84.38 85 ASP A CA 1
ATOM 670 C C . ASP A 1 85 ? 17.541 -2.447 -5.378 1.00 84.38 85 ASP A C 1
ATOM 672 O O . ASP A 1 85 ? 17.759 -2.726 -6.561 1.00 84.38 85 ASP A O 1
ATOM 676 N N . PRO A 1 86 ? 17.835 -3.323 -4.402 1.00 86.75 86 PRO A N 1
ATOM 677 C CA . PRO A 1 86 ? 18.391 -4.645 -4.680 1.00 86.75 86 PRO A CA 1
ATOM 678 C C . PRO A 1 86 ? 17.394 -5.541 -5.431 1.00 86.75 86 PRO A C 1
ATOM 680 O O . PRO A 1 86 ? 16.178 -5.443 -5.242 1.00 86.75 86 PRO A O 1
ATOM 683 N N . ALA A 1 87 ? 17.909 -6.462 -6.251 1.00 87.31 87 ALA A N 1
ATOM 684 C CA . ALA A 1 87 ? 17.093 -7.512 -6.858 1.00 87.31 87 ALA A CA 1
ATOM 685 C C . ALA A 1 87 ? 16.334 -8.306 -5.774 1.00 87.31 87 ALA A C 1
ATOM 687 O O . ALA A 1 87 ? 16.866 -8.551 -4.691 1.00 87.31 87 ALA A O 1
ATOM 688 N N . GLY A 1 88 ? 15.086 -8.688 -6.055 1.00 88.31 88 GLY A N 1
ATOM 689 C CA . GLY A 1 88 ? 14.229 -9.381 -5.087 1.00 88.31 88 GLY A CA 1
ATOM 690 C C . GLY A 1 88 ? 13.434 -8.466 -4.143 1.00 88.31 88 GLY A C 1
ATOM 691 O O . GLY A 1 88 ? 12.721 -8.962 -3.273 1.00 88.31 88 GLY A O 1
ATOM 692 N N . ALA A 1 89 ? 13.530 -7.135 -4.276 1.00 88.38 89 ALA A N 1
ATOM 693 C CA . ALA A 1 89 ? 12.803 -6.198 -3.409 1.00 88.38 89 ALA A CA 1
ATOM 694 C C . ALA A 1 89 ? 11.270 -6.351 -3.489 1.00 88.38 89 ALA A C 1
ATOM 696 O O . ALA A 1 89 ? 10.582 -6.199 -2.480 1.00 88.38 89 ALA A O 1
ATOM 697 N N . VAL A 1 90 ? 10.733 -6.679 -4.668 1.00 90.75 90 VAL A N 1
ATOM 698 C CA . VAL A 1 90 ? 9.293 -6.912 -4.875 1.00 90.75 90 VAL A CA 1
ATOM 699 C C . VAL A 1 90 ? 8.844 -8.204 -4.197 1.00 90.75 90 VAL A C 1
ATOM 701 O O . VAL A 1 90 ? 7.819 -8.228 -3.514 1.00 90.75 90 VAL A O 1
ATOM 704 N N . GLU A 1 91 ? 9.625 -9.272 -4.333 1.00 91.50 91 GLU A N 1
ATOM 705 C CA . GLU A 1 91 ? 9.392 -10.546 -3.660 1.00 91.50 91 GLU A CA 1
ATOM 706 C C . GLU A 1 91 ? 9.474 -10.397 -2.141 1.00 91.50 91 GLU A C 1
ATOM 708 O O . GLU A 1 91 ? 8.629 -10.938 -1.428 1.00 91.50 91 GLU A O 1
ATOM 713 N N . ALA A 1 92 ? 10.434 -9.617 -1.638 1.00 90.88 92 ALA A N 1
ATOM 714 C CA . ALA A 1 92 ? 10.535 -9.294 -0.220 1.00 90.88 92 ALA A CA 1
ATOM 715 C C . ALA A 1 92 ? 9.291 -8.536 0.280 1.00 90.88 92 ALA A C 1
ATOM 717 O O . ALA A 1 92 ? 8.756 -8.870 1.340 1.00 90.88 92 ALA A O 1
ATOM 718 N N . GLU A 1 93 ? 8.773 -7.574 -0.496 1.00 89.94 93 GLU A N 1
ATOM 719 C CA . GLU A 1 93 ? 7.530 -6.855 -0.177 1.00 89.94 93 GLU A CA 1
ATOM 720 C C . GLU A 1 93 ? 6.316 -7.813 -0.152 1.00 89.94 93 GLU A C 1
ATOM 722 O O . GLU A 1 93 ? 5.499 -7.775 0.774 1.00 89.94 93 GLU A O 1
ATOM 727 N N . ALA A 1 94 ? 6.229 -8.755 -1.096 1.00 92.25 94 ALA A N 1
ATOM 728 C CA . ALA A 1 94 ? 5.188 -9.791 -1.116 1.00 92.25 94 ALA A CA 1
ATOM 729 C C . ALA A 1 94 ? 5.289 -10.779 0.057 1.00 92.25 94 ALA A C 1
ATOM 731 O O . ALA A 1 94 ? 4.272 -11.110 0.682 1.00 92.25 94 ALA A O 1
ATOM 732 N N . ALA A 1 95 ? 6.503 -11.210 0.401 1.00 93.19 95 ALA A N 1
ATOM 733 C CA . ALA A 1 95 ? 6.761 -12.078 1.543 1.00 93.19 95 ALA A CA 1
ATOM 734 C C . ALA A 1 95 ? 6.358 -11.392 2.853 1.00 93.19 95 ALA A C 1
ATOM 736 O O . ALA A 1 95 ? 5.658 -11.984 3.673 1.00 93.19 95 ALA A O 1
ATOM 737 N N . TYR A 1 96 ? 6.711 -10.119 3.026 1.00 92.62 96 TYR A N 1
ATOM 738 C CA . TYR A 1 96 ? 6.321 -9.339 4.197 1.00 92.62 96 TYR A CA 1
ATOM 739 C C . TYR A 1 96 ? 4.806 -9.192 4.330 1.00 92.62 96 TYR A C 1
ATOM 741 O O . TYR A 1 96 ? 4.274 -9.371 5.427 1.00 92.62 96 TYR A O 1
ATOM 749 N N . SER A 1 97 ? 4.092 -8.908 3.234 1.00 92.75 97 SER A N 1
ATOM 750 C CA . SER A 1 97 ? 2.622 -8.847 3.253 1.00 92.75 97 SER A CA 1
ATOM 751 C C . SER A 1 97 ? 2.020 -10.183 3.694 1.00 92.75 97 SER A C 1
ATOM 753 O O . SER A 1 97 ? 1.150 -10.227 4.566 1.00 92.75 97 SER A O 1
ATOM 755 N N . SER A 1 98 ? 2.543 -11.286 3.154 1.00 93.69 98 SER A N 1
ATOM 756 C CA . SER A 1 98 ? 2.099 -12.644 3.483 1.00 93.69 98 SER A CA 1
ATOM 757 C C . SER A 1 98 ? 2.357 -12.990 4.953 1.00 93.69 98 SER A C 1
ATOM 759 O O . SER A 1 98 ? 1.450 -13.451 5.645 1.00 93.69 98 SER A O 1
ATOM 761 N N . MET A 1 99 ? 3.554 -12.691 5.465 1.00 95.25 99 MET A N 1
ATOM 762 C CA . MET A 1 99 ? 3.907 -12.888 6.875 1.00 95.25 99 MET A CA 1
ATOM 763 C C . MET A 1 99 ? 3.074 -12.006 7.813 1.00 95.25 99 MET A C 1
ATOM 765 O O . MET A 1 99 ? 2.632 -12.477 8.858 1.00 95.25 99 MET A O 1
ATOM 769 N N . SER A 1 100 ? 2.799 -10.755 7.432 1.00 93.25 100 SER A N 1
ATOM 770 C CA . SER A 1 100 ? 1.939 -9.849 8.208 1.00 93.25 100 SER A CA 1
ATOM 771 C C . SER A 1 100 ? 0.528 -10.424 8.347 1.00 93.25 100 SER A C 1
ATOM 773 O O . SER A 1 100 ? -0.026 -10.469 9.446 1.00 93.25 100 SER A O 1
ATOM 775 N N . ARG A 1 101 ? -0.042 -10.929 7.244 1.00 93.50 101 ARG A N 1
ATOM 776 C CA . ARG A 1 101 ? -1.359 -11.585 7.246 1.00 93.50 101 ARG A CA 1
ATOM 777 C C . ARG A 1 101 ? -1.366 -12.837 8.115 1.00 93.50 101 ARG A C 1
ATOM 779 O O . ARG A 1 101 ? -2.286 -13.007 8.908 1.00 93.50 101 ARG A O 1
ATOM 786 N N . ALA A 1 102 ? -0.333 -13.674 8.007 1.00 94.88 102 ALA A N 1
ATOM 787 C CA . ALA A 1 102 ? -0.174 -14.859 8.850 1.00 94.88 102 ALA A CA 1
ATOM 788 C C . ALA A 1 102 ? -0.059 -14.503 10.344 1.00 94.88 102 ALA A C 1
ATOM 790 O O . ALA A 1 102 ? -0.534 -15.251 11.193 1.00 94.88 102 ALA A O 1
ATOM 791 N N . ALA A 1 103 ? 0.500 -13.334 10.667 1.00 94.88 103 ALA A N 1
ATOM 792 C CA . ALA A 1 103 ? 0.566 -12.811 12.028 1.00 94.88 103 ALA A CA 1
ATOM 793 C C . ALA A 1 103 ? -0.759 -12.203 12.533 1.00 94.88 103 ALA A C 1
ATOM 795 O O . ALA A 1 103 ? -0.805 -11.747 13.672 1.00 94.88 103 ALA A O 1
ATOM 796 N N . GLY A 1 104 ? -1.829 -12.174 11.727 1.00 92.00 104 GLY A N 1
ATOM 797 C CA . GLY A 1 104 ? -3.119 -11.580 12.096 1.00 92.00 104 GLY A CA 1
ATOM 798 C C . GLY A 1 104 ? -3.177 -10.056 11.935 1.00 92.00 104 GLY A C 1
ATOM 799 O O . GLY A 1 104 ? -3.970 -9.393 12.607 1.00 92.00 104 GLY A O 1
ATOM 800 N N . ILE A 1 105 ? -2.314 -9.481 11.091 1.00 92.19 105 ILE A N 1
ATOM 801 C CA . ILE A 1 105 ? -2.366 -8.067 10.701 1.00 92.19 105 ILE A CA 1
ATOM 802 C C . ILE A 1 105 ? -3.212 -7.936 9.442 1.00 92.19 105 ILE A C 1
ATOM 804 O O . ILE A 1 105 ? -2.978 -8.619 8.441 1.00 92.19 105 ILE A O 1
ATOM 808 N N . THR A 1 106 ? -4.161 -7.003 9.464 1.00 89.31 106 THR A N 1
ATOM 809 C CA . THR A 1 106 ? -4.976 -6.727 8.289 1.00 89.31 106 THR A CA 1
ATOM 810 C C . THR A 1 106 ? -4.157 -6.011 7.214 1.00 89.31 106 THR A C 1
ATOM 812 O O . THR A 1 106 ? -3.728 -4.872 7.395 1.00 89.31 106 THR A O 1
ATOM 815 N N . MET A 1 107 ? -3.977 -6.670 6.069 1.00 87.56 107 MET A N 1
ATOM 816 C CA . MET A 1 107 ? -3.266 -6.147 4.899 1.00 87.56 107 MET A CA 1
ATOM 817 C C . MET A 1 107 ? -4.172 -6.185 3.672 1.00 87.56 107 MET A C 1
ATOM 819 O O . MET A 1 107 ? -5.000 -7.090 3.537 1.00 87.56 107 MET A O 1
ATOM 823 N N . ALA A 1 108 ? -3.983 -5.235 2.755 1.00 89.31 108 ALA A N 1
ATOM 824 C CA . ALA A 1 108 ? -4.606 -5.318 1.440 1.00 89.31 108 ALA A CA 1
ATOM 825 C C . ALA A 1 108 ? -4.167 -6.613 0.726 1.00 89.31 108 ALA A C 1
ATOM 827 O O . ALA A 1 108 ? -3.036 -7.069 0.927 1.00 89.31 108 ALA A O 1
ATOM 828 N N . PRO A 1 109 ? -5.034 -7.236 -0.089 1.00 90.69 109 PRO A N 1
ATOM 829 C CA . PRO A 1 109 ? -4.611 -8.276 -1.016 1.00 90.69 109 PRO A CA 1
ATOM 830 C C . PRO A 1 109 ? -3.458 -7.793 -1.896 1.00 90.69 109 PRO A C 1
ATOM 832 O O . PRO A 1 109 ? -3.466 -6.659 -2.375 1.00 90.69 109 PRO A O 1
ATOM 835 N N . VAL A 1 110 ? -2.465 -8.658 -2.087 1.00 93.00 110 VAL A N 1
ATOM 836 C CA . VAL A 1 110 ? -1.304 -8.379 -2.934 1.00 93.00 110 VAL A CA 1
ATOM 837 C C . VAL A 1 110 ? -1.026 -9.566 -3.842 1.00 93.00 110 VAL A C 1
ATOM 839 O O . VAL A 1 110 ? -1.358 -10.701 -3.497 1.00 93.00 110 VAL A O 1
ATOM 842 N N . GLN A 1 111 ? -0.393 -9.309 -4.979 1.00 91.31 111 GLN A N 1
ATOM 843 C CA . GLN A 1 111 ? 0.120 -10.324 -5.891 1.00 91.31 111 GLN A CA 1
ATOM 844 C C . GLN A 1 111 ? 1.365 -9.809 -6.616 1.00 91.31 111 GLN A C 1
ATOM 846 O O . GLN A 1 111 ? 1.565 -8.601 -6.744 1.00 91.31 111 GLN A O 1
ATOM 851 N N . VAL A 1 112 ? 2.186 -10.733 -7.109 1.00 92.12 112 VAL A N 1
ATOM 852 C CA . VAL A 1 112 ? 3.335 -10.417 -7.962 1.00 92.12 112 VAL A CA 1
ATOM 853 C C . VAL A 1 112 ? 2.967 -10.747 -9.403 1.00 92.12 112 VAL A C 1
ATOM 855 O O . VAL A 1 112 ? 2.484 -11.842 -9.681 1.00 92.12 112 VAL A O 1
ATOM 858 N N . MET A 1 113 ? 3.174 -9.798 -10.311 1.00 90.56 113 MET A N 1
ATOM 859 C CA . MET A 1 113 ? 2.961 -9.974 -11.751 1.00 90.56 113 MET A CA 1
ATOM 860 C C . MET A 1 113 ? 4.290 -9.797 -12.482 1.00 90.56 113 MET A C 1
ATOM 862 O O . MET A 1 113 ? 5.113 -8.992 -12.064 1.00 90.56 113 MET A O 1
ATOM 866 N N . ARG A 1 114 ? 4.513 -10.537 -13.566 1.00 87.62 114 ARG A N 1
ATOM 867 C CA . ARG A 1 114 ? 5.724 -10.437 -14.396 1.00 87.62 114 ARG A CA 1
ATOM 868 C C . ARG A 1 114 ? 5.310 -10.152 -15.825 1.00 87.62 114 ARG A C 1
ATOM 870 O O . ARG A 1 114 ? 4.422 -10.834 -16.321 1.00 87.62 114 ARG A O 1
ATOM 877 N N . ALA A 1 115 ? 5.882 -9.126 -16.439 1.00 80.19 115 ALA A N 1
ATOM 878 C CA . ALA A 1 115 ? 5.595 -8.804 -17.832 1.00 80.19 115 ALA A CA 1
ATOM 879 C C . ALA A 1 115 ? 6.412 -9.728 -18.761 1.00 80.19 115 ALA A C 1
ATOM 881 O O . ALA A 1 115 ? 6.808 -10.817 -18.344 1.00 80.19 115 ALA A O 1
ATOM 882 N N . ASN A 1 116 ? 6.675 -9.325 -20.007 1.00 77.12 116 ASN A N 1
ATOM 883 C CA . ASN A 1 116 ? 7.686 -10.020 -20.813 1.00 77.12 116 ASN A CA 1
ATOM 884 C C . ASN A 1 116 ? 9.100 -9.719 -20.306 1.00 77.12 116 ASN A C 1
ATOM 886 O O . ASN A 1 116 ? 10.029 -10.477 -20.580 1.00 77.12 116 ASN A O 1
ATOM 890 N N . SER A 1 117 ? 9.276 -8.618 -19.573 1.00 67.44 117 SER A N 1
ATOM 891 C CA . SER A 1 117 ? 10.487 -8.413 -18.796 1.00 67.44 117 SER A CA 1
ATOM 892 C C . SER A 1 117 ? 10.507 -9.305 -17.552 1.00 67.44 117 SER A C 1
ATOM 894 O O . SER A 1 117 ? 9.496 -9.527 -16.885 1.00 67.44 117 SER A O 1
ATOM 896 N N . GLU A 1 118 ? 11.698 -9.801 -17.218 1.00 75.25 118 GLU A N 1
ATOM 897 C CA . GLU A 1 118 ? 11.952 -10.614 -16.020 1.00 75.25 118 GLU A CA 1
ATOM 898 C C . GLU A 1 118 ? 11.794 -9.824 -14.705 1.00 75.25 118 GLU A C 1
ATOM 900 O O . GLU A 1 118 ? 11.878 -10.404 -13.620 1.00 75.25 118 GLU A O 1
ATOM 905 N N . GLU A 1 119 ? 11.581 -8.504 -14.763 1.00 84.31 119 GLU A N 1
ATOM 906 C CA . GLU A 1 119 ? 11.404 -7.690 -13.563 1.00 84.31 119 GLU A CA 1
ATOM 907 C C . GLU A 1 119 ? 9.966 -7.839 -13.021 1.00 84.31 119 GLU A C 1
ATOM 909 O O . GLU A 1 119 ? 8.986 -7.591 -13.732 1.00 84.31 119 GLU A O 1
ATOM 914 N N . PRO A 1 120 ? 9.803 -8.241 -11.752 1.00 90.81 120 PRO A N 1
ATOM 915 C CA . PRO A 1 120 ? 8.497 -8.383 -11.128 1.00 90.81 120 PRO A CA 1
ATOM 916 C C . PRO A 1 120 ? 7.861 -7.027 -10.779 1.00 90.81 120 PRO A C 1
ATOM 918 O O . PRO A 1 120 ? 8.519 -6.062 -10.389 1.00 90.81 120 PRO A O 1
ATOM 921 N N . PHE A 1 121 ? 6.534 -6.997 -10.818 1.00 91.56 121 PHE A N 1
ATOM 922 C CA . PHE A 1 121 ? 5.689 -5.903 -10.358 1.00 91.56 121 PHE A CA 1
ATOM 923 C C . PHE A 1 121 ? 4.932 -6.321 -9.106 1.00 91.56 121 PHE A C 1
ATOM 925 O O . PHE A 1 121 ? 4.294 -7.376 -9.067 1.00 91.56 121 PHE A O 1
ATOM 932 N N . PHE A 1 122 ? 4.955 -5.460 -8.094 1.00 92.38 122 PHE A N 1
ATOM 933 C CA . PHE A 1 122 ? 4.147 -5.623 -6.896 1.00 92.38 122 PHE A CA 1
ATOM 934 C C . PHE A 1 122 ? 2.780 -4.981 -7.116 1.00 92.38 122 PHE A C 1
ATOM 936 O O . PHE A 1 122 ? 2.688 -3.779 -7.365 1.00 92.38 122 PHE A O 1
ATOM 943 N N . VAL A 1 123 ? 1.710 -5.761 -7.008 1.00 93.06 123 VAL A N 1
ATOM 944 C CA . VAL A 1 123 ? 0.340 -5.283 -7.202 1.00 93.06 123 VAL A CA 1
ATOM 945 C C . VAL A 1 123 ? -0.414 -5.406 -5.893 1.00 93.06 123 VAL A C 1
ATOM 947 O O . VAL A 1 123 ? -0.530 -6.500 -5.351 1.00 93.06 123 VAL A O 1
ATOM 950 N N . ALA A 1 124 ? -0.933 -4.289 -5.393 1.00 92.69 124 ALA A N 1
ATOM 951 C CA . ALA A 1 124 ? -1.717 -4.231 -4.167 1.00 92.69 124 ALA A CA 1
ATOM 952 C C . ALA A 1 124 ? -3.101 -3.646 -4.435 1.00 92.69 124 ALA A C 1
ATOM 954 O O . ALA A 1 124 ? -3.231 -2.625 -5.112 1.00 92.69 124 ALA A O 1
ATOM 955 N N . ASP A 1 125 ? -4.130 -4.252 -3.857 1.00 92.88 125 ASP A N 1
ATOM 956 C CA . ASP A 1 125 ? -5.483 -3.712 -3.922 1.00 92.88 125 ASP A CA 1
ATOM 957 C C . ASP A 1 125 ? -5.569 -2.384 -3.173 1.00 92.88 125 ASP A C 1
ATOM 959 O O . ASP A 1 125 ? -5.042 -2.208 -2.069 1.00 92.88 125 ASP A O 1
ATOM 963 N N . ARG A 1 126 ? -6.275 -1.428 -3.772 1.00 91.75 126 ARG A N 1
ATOM 964 C CA . ARG A 1 126 ? -6.525 -0.132 -3.152 1.00 91.75 126 ARG A CA 1
ATOM 965 C C . ARG A 1 126 ? -7.620 -0.259 -2.107 1.00 91.75 126 ARG A C 1
ATOM 967 O O . ARG A 1 126 ? -8.790 -0.417 -2.436 1.00 91.75 126 ARG A O 1
ATOM 974 N N . PHE A 1 127 ? -7.242 -0.107 -0.844 1.00 89.25 127 PHE A N 1
ATOM 975 C CA . PHE A 1 127 ? -8.184 -0.108 0.274 1.00 89.25 127 PHE A CA 1
ATOM 976 C C . PHE A 1 127 ? -8.996 1.196 0.395 1.00 89.25 127 PHE A C 1
ATOM 978 O O . PHE A 1 127 ? -9.977 1.224 1.127 1.00 89.25 127 PHE A O 1
ATOM 985 N N . ASP A 1 128 ? -8.624 2.278 -0.308 1.00 89.56 128 ASP A N 1
ATOM 986 C CA . ASP A 1 128 ? -9.389 3.538 -0.353 1.00 89.56 128 ASP A CA 1
ATOM 987 C C . ASP A 1 128 ? -10.535 3.514 -1.386 1.00 89.56 128 ASP A C 1
ATOM 989 O O . ASP A 1 128 ? -11.100 4.553 -1.741 1.00 89.56 128 ASP A O 1
ATOM 993 N N . ARG A 1 129 ? -10.879 2.329 -1.903 1.00 90.12 129 ARG A N 1
ATOM 994 C CA . ARG A 1 129 ? -11.878 2.116 -2.954 1.00 90.12 129 ARG A CA 1
ATOM 995 C C . ARG A 1 129 ? -12.923 1.096 -2.503 1.00 90.12 129 ARG A C 1
ATOM 997 O O . ARG A 1 129 ? -12.583 0.029 -2.006 1.00 90.12 129 ARG A O 1
ATOM 1004 N N . ALA A 1 130 ? -14.193 1.418 -2.733 1.00 87.69 130 ALA A N 1
ATOM 1005 C CA . ALA A 1 130 ? -15.339 0.545 -2.495 1.00 87.69 130 ALA A CA 1
ATOM 1006 C C . ALA A 1 130 ? -16.219 0.530 -3.755 1.00 87.69 130 ALA A C 1
ATOM 1008 O O . ALA A 1 130 ? -17.102 1.373 -3.936 1.00 87.69 130 ALA A O 1
ATOM 1009 N N . GLY A 1 131 ? -15.919 -0.391 -4.675 1.00 89.62 131 GLY A N 1
ATOM 1010 C CA . GLY A 1 131 ? -16.469 -0.364 -6.031 1.00 89.62 131 GLY A CA 1
ATOM 1011 C C . GLY A 1 131 ? -16.141 0.959 -6.731 1.00 89.62 131 GLY A C 1
ATOM 1012 O O . GLY A 1 131 ? -14.992 1.395 -6.733 1.00 89.62 131 GLY A O 1
ATOM 1013 N N . ALA A 1 132 ? -17.162 1.638 -7.259 1.00 90.19 132 ALA A N 1
ATOM 1014 C CA . ALA A 1 132 ? -17.012 2.961 -7.870 1.00 90.19 132 ALA A CA 1
ATOM 1015 C C . ALA A 1 132 ? -16.749 4.098 -6.859 1.00 90.19 132 ALA A C 1
ATOM 1017 O O . ALA A 1 132 ? -16.354 5.198 -7.255 1.00 90.19 132 ALA A O 1
ATOM 1018 N N . ALA A 1 133 ? -16.986 3.875 -5.562 1.00 88.12 133 ALA A N 1
ATOM 1019 C CA . ALA A 1 133 ? -16.805 4.900 -4.542 1.00 88.12 133 ALA A CA 1
ATOM 1020 C C . ALA A 1 133 ? -15.339 5.005 -4.100 1.00 88.12 133 ALA A C 1
ATOM 1022 O O . ALA A 1 133 ? -14.629 4.007 -3.958 1.00 88.12 133 ALA A O 1
ATOM 1023 N N . ARG A 1 134 ? -14.897 6.236 -3.831 1.00 87.50 134 ARG A N 1
ATOM 1024 C CA . ARG A 1 134 ? -13.623 6.521 -3.166 1.00 87.50 134 ARG A CA 1
ATOM 1025 C C . ARG A 1 134 ? -13.891 6.909 -1.717 1.00 87.50 134 ARG A C 1
ATOM 1027 O O . ARG A 1 134 ? -14.725 7.779 -1.470 1.00 87.50 134 ARG A O 1
ATOM 1034 N N . LEU A 1 135 ? -13.190 6.267 -0.791 1.00 87.50 135 LEU A N 1
ATOM 1035 C CA . LEU A 1 135 ? -13.199 6.622 0.624 1.00 87.50 135 LEU A CA 1
ATOM 1036 C C . LEU A 1 135 ? -12.218 7.772 0.858 1.00 87.50 135 LEU A C 1
ATOM 1038 O O . LEU A 1 135 ? -11.168 7.841 0.211 1.00 87.50 135 LEU A O 1
ATOM 1042 N N . HIS A 1 136 ? -12.553 8.682 1.771 1.00 87.25 136 HIS A N 1
ATOM 1043 C CA . HIS A 1 136 ? -11.595 9.702 2.190 1.00 87.25 136 HIS A CA 1
ATOM 1044 C C . HIS A 1 136 ? -10.496 9.021 3.003 1.00 87.25 136 HIS A C 1
ATOM 1046 O O . HIS A 1 136 ? -10.784 8.197 3.867 1.00 87.25 136 HIS A O 1
ATOM 1052 N N . MET A 1 137 ? -9.237 9.333 2.710 1.00 88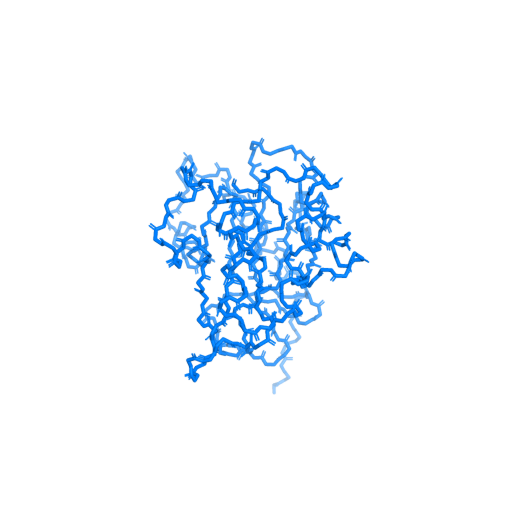.00 137 MET A N 1
ATOM 1053 C CA . MET A 1 137 ? -8.079 8.718 3.354 1.00 88.00 137 MET A CA 1
ATOM 1054 C C . MET A 1 137 ? -7.152 9.814 3.854 1.00 88.00 137 MET A C 1
ATOM 1056 O O . MET A 1 137 ? -6.792 10.713 3.093 1.00 88.00 137 MET A O 1
ATOM 1060 N N . GLN A 1 138 ? -6.715 9.702 5.105 1.00 87.31 138 GLN A N 1
ATOM 1061 C CA . GLN A 1 138 ? -5.761 10.633 5.698 1.00 87.31 138 GLN A CA 1
ATOM 1062 C C . GLN A 1 138 ? -4.681 9.869 6.455 1.00 87.31 138 GLN A C 1
ATOM 1064 O O . GLN A 1 138 ? -4.985 8.986 7.258 1.00 87.31 138 GLN A O 1
ATOM 1069 N N . THR A 1 139 ? -3.417 10.180 6.168 1.00 89.12 139 THR A N 1
ATOM 1070 C CA . THR A 1 139 ? -2.281 9.599 6.891 1.00 89.12 139 THR A CA 1
ATOM 1071 C C . THR A 1 139 ? -2.166 10.207 8.286 1.00 89.12 139 THR A C 1
ATOM 1073 O O . THR A 1 139 ? -2.645 11.315 8.522 1.00 89.12 139 THR A O 1
ATOM 1076 N N . VAL A 1 140 ? -1.493 9.521 9.211 1.00 88.44 140 VAL A N 1
ATOM 1077 C CA . VAL A 1 140 ? -1.215 10.068 10.548 1.00 88.44 140 VAL A CA 1
ATOM 1078 C C . VAL A 1 140 ? -0.373 11.340 10.442 1.00 88.44 140 VAL A C 1
ATOM 1080 O O . VAL A 1 140 ? -0.665 12.310 11.130 1.00 88.44 140 VAL A O 1
ATOM 1083 N N . ALA A 1 141 ? 0.599 11.380 9.524 1.00 87.25 141 ALA A N 1
ATOM 1084 C CA . ALA A 1 141 ? 1.384 12.588 9.262 1.00 87.25 141 ALA A CA 1
ATOM 1085 C C . ALA A 1 141 ? 0.497 13.783 8.862 1.00 87.25 141 ALA A C 1
ATOM 1087 O O . ALA A 1 141 ? 0.617 14.860 9.436 1.00 87.25 141 ALA A O 1
ATOM 1088 N N . ALA A 1 142 ? -0.447 13.573 7.937 1.00 87.25 142 ALA A N 1
ATOM 1089 C CA . ALA A 1 142 ? -1.380 14.612 7.502 1.00 87.25 142 ALA A CA 1
ATOM 1090 C C . ALA A 1 142 ? -2.433 14.967 8.564 1.00 87.25 142 ALA A C 1
ATOM 1092 O O . ALA A 1 142 ? -3.010 16.046 8.526 1.00 87.25 142 ALA A O 1
ATOM 1093 N N . LEU A 1 143 ? -2.749 14.052 9.481 1.00 86.44 143 LEU A N 1
ATOM 1094 C CA . LEU A 1 143 ? -3.661 14.314 10.595 1.00 86.44 143 LEU A CA 1
ATOM 1095 C C . LEU A 1 143 ? -3.007 15.188 11.671 1.00 86.44 143 LEU A C 1
ATOM 1097 O O . LEU A 1 143 ? -3.679 16.027 12.260 1.00 86.44 143 LEU A O 1
ATOM 1101 N N . LEU A 1 144 ? -1.720 14.962 11.935 1.00 85.81 144 LEU A N 1
ATOM 1102 C CA . LEU A 1 144 ? -0.955 15.682 12.952 1.00 85.81 144 LEU A CA 1
ATOM 1103 C C . LEU A 1 144 ? -0.283 16.955 12.417 1.00 85.81 144 LEU A C 1
ATOM 1105 O O . LEU A 1 144 ? 0.325 17.671 13.201 1.00 85.81 144 LEU A O 1
ATOM 1109 N N . ASP A 1 145 ? -0.394 17.219 11.112 1.00 85.75 145 ASP A N 1
ATOM 1110 C CA . ASP A 1 145 ? 0.289 18.314 10.411 1.00 85.75 145 ASP A CA 1
ATOM 1111 C C . ASP A 1 145 ? 1.809 18.312 10.648 1.00 85.75 145 ASP A C 1
ATOM 1113 O O . ASP A 1 145 ? 2.434 19.321 10.968 1.00 85.75 145 ASP A O 1
ATOM 1117 N N . VAL A 1 146 ? 2.412 17.125 10.533 1.00 83.88 146 VAL A N 1
ATOM 1118 C CA . VAL A 1 146 ? 3.847 16.927 10.758 1.00 83.88 146 VAL A CA 1
ATOM 1119 C C . VAL A 1 146 ? 4.558 16.472 9.494 1.00 83.88 146 VAL A C 1
ATOM 1121 O O . VAL A 1 146 ? 4.054 15.648 8.723 1.00 83.88 146 VAL A O 1
ATOM 1124 N N . ASP A 1 147 ? 5.782 16.960 9.312 1.00 78.94 147 ASP A N 1
ATOM 1125 C CA . ASP A 1 147 ? 6.668 16.458 8.272 1.00 78.94 147 ASP A CA 1
ATOM 1126 C C . ASP A 1 147 ? 7.164 15.055 8.643 1.00 78.94 147 ASP A C 1
ATOM 1128 O O . ASP A 1 147 ? 7.945 14.865 9.572 1.00 78.94 147 ASP A O 1
ATOM 1132 N N . PHE A 1 148 ? 6.727 14.052 7.881 1.00 69.31 148 PHE A N 1
ATOM 1133 C CA . PHE A 1 148 ? 7.085 12.649 8.102 1.00 69.31 148 PHE A CA 1
ATOM 1134 C C . PHE A 1 148 ? 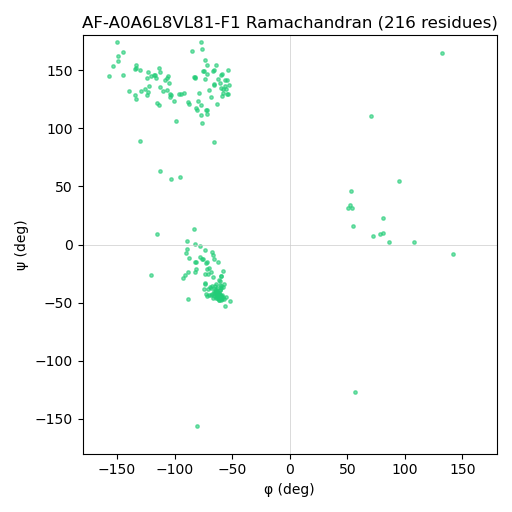8.589 12.363 7.970 1.00 69.31 148 PHE A C 1
ATOM 1136 O O . PHE A 1 148 ? 9.020 11.277 8.353 1.00 69.31 148 PHE A O 1
ATOM 1143 N N . ARG A 1 149 ? 9.376 13.283 7.394 1.00 70.50 149 ARG A N 1
ATOM 1144 C CA . ARG A 1 149 ? 10.835 13.144 7.266 1.00 70.50 149 ARG A CA 1
ATOM 1145 C C . ARG A 1 149 ? 11.582 13.553 8.531 1.00 70.50 149 ARG A C 1
ATOM 1147 O O . ARG A 1 149 ? 12.710 13.112 8.722 1.00 70.50 149 ARG A O 1
ATOM 1154 N N . THR A 1 150 ? 10.979 14.398 9.363 1.00 68.75 150 THR A N 1
ATOM 1155 C CA . THR A 1 150 ? 11.626 15.005 10.538 1.00 68.75 150 THR A CA 1
ATOM 1156 C C . THR A 1 150 ? 10.921 14.660 11.845 1.00 68.75 150 THR A C 1
ATOM 1158 O O . THR A 1 150 ? 11.564 14.600 12.890 1.00 68.75 150 THR A O 1
ATOM 1161 N N . ALA A 1 151 ? 9.620 14.373 11.800 1.00 68.31 151 ALA A N 1
ATOM 1162 C CA . ALA A 1 151 ? 8.844 13.987 12.964 1.00 68.31 151 ALA A CA 1
ATOM 1163 C C . ALA A 1 151 ? 9.029 12.503 13.298 1.00 68.31 151 ALA A C 1
ATOM 1165 O O . ALA A 1 151 ? 8.628 11.613 12.545 1.00 68.31 151 ALA A O 1
ATOM 1166 N N . THR A 1 152 ? 9.573 12.241 14.482 1.00 67.56 152 THR A N 1
ATOM 1167 C CA . THR A 1 152 ? 9.549 10.923 15.116 1.00 67.56 152 THR A CA 1
ATOM 1168 C C . THR A 1 152 ? 8.424 10.898 16.139 1.00 67.56 152 THR A C 1
ATOM 1170 O O . THR A 1 152 ? 8.538 11.518 17.192 1.00 67.56 152 THR A O 1
ATOM 1173 N N . LEU A 1 153 ? 7.344 10.193 15.815 1.00 77.25 153 LEU A N 1
ATOM 1174 C CA . LEU A 1 153 ? 6.307 9.840 16.778 1.00 77.25 153 LEU A CA 1
ATOM 1175 C C . LEU A 1 153 ? 6.604 8.429 17.272 1.00 77.25 153 LEU A C 1
ATOM 1177 O O . LEU A 1 153 ? 6.819 7.528 16.452 1.00 77.25 153 LEU A O 1
ATOM 1181 N N . ASP A 1 154 ? 6.620 8.224 18.582 1.00 86.38 154 ASP A N 1
ATOM 1182 C CA . ASP A 1 154 ? 6.796 6.875 19.104 1.00 86.38 154 ASP A CA 1
ATOM 1183 C C . ASP A 1 154 ? 5.501 6.050 18.967 1.00 86.38 154 ASP A C 1
ATOM 1185 O O . ASP A 1 154 ? 4.408 6.546 18.664 1.00 86.38 154 ASP A O 1
ATOM 1189 N N . TYR A 1 155 ? 5.609 4.739 19.180 1.00 90.75 155 TYR A N 1
ATOM 1190 C CA . TYR A 1 155 ? 4.436 3.873 19.103 1.00 90.75 155 TYR A CA 1
ATOM 1191 C C . TYR A 1 155 ? 3.432 4.119 20.236 1.00 90.75 155 TYR A C 1
ATOM 1193 O O . TYR A 1 155 ? 2.253 3.823 20.058 1.00 90.75 155 TYR A O 1
ATOM 1201 N N . ILE A 1 156 ? 3.842 4.661 21.387 1.00 92.38 156 ILE A N 1
ATOM 1202 C CA . ILE A 1 156 ? 2.926 4.965 22.496 1.00 92.38 156 ILE A CA 1
ATOM 1203 C C . ILE A 1 156 ? 1.972 6.082 22.067 1.00 92.38 156 ILE A C 1
ATOM 1205 O O . ILE A 1 156 ? 0.756 5.984 22.251 1.00 92.38 156 ILE A O 1
ATOM 1209 N N . GLU A 1 157 ? 2.509 7.132 21.464 1.00 90.81 157 GLU A N 1
ATOM 1210 C CA . GLU A 1 157 ? 1.763 8.234 20.873 1.00 90.81 157 GLU A CA 1
ATOM 1211 C C . GLU A 1 157 ? 0.902 7.762 19.701 1.00 90.81 157 GLU A C 1
ATOM 1213 O O . GLU A 1 157 ? -0.288 8.082 19.654 1.00 90.81 157 GLU A O 1
ATOM 1218 N N . LEU A 1 158 ? 1.437 6.920 18.811 1.00 91.38 158 LEU A N 1
ATOM 1219 C CA . LEU A 1 158 ? 0.656 6.354 17.709 1.00 91.38 158 LEU A CA 1
ATOM 1220 C C . LEU A 1 158 ? -0.548 5.550 18.221 1.00 91.38 158 LEU A C 1
ATOM 1222 O O . LEU A 1 158 ? -1.659 5.715 17.718 1.00 91.38 158 LEU A O 1
ATOM 1226 N N . LEU A 1 159 ? -0.373 4.731 19.261 1.00 93.75 159 LEU A N 1
ATOM 1227 C CA . LEU A 1 159 ? -1.467 3.976 19.883 1.00 93.75 159 LEU A CA 1
ATOM 1228 C C . LEU A 1 159 ? -2.527 4.905 20.496 1.00 93.75 159 LEU A C 1
ATOM 1230 O O . LEU A 1 159 ? -3.723 4.623 20.376 1.00 93.75 159 LEU A O 1
ATOM 1234 N N . LYS A 1 160 ? -2.124 6.033 21.100 1.00 93.06 160 LYS A N 1
ATOM 1235 C CA . LYS A 1 160 ? -3.058 7.065 21.594 1.00 93.06 160 LYS A CA 1
ATOM 1236 C C . LYS A 1 160 ? -3.844 7.707 20.449 1.00 93.06 160 LYS A C 1
ATOM 1238 O O . LYS A 1 160 ? -5.062 7.847 20.567 1.00 93.06 160 LYS A O 1
ATOM 1243 N N . VAL A 1 161 ? -3.189 8.040 19.335 1.00 91.00 161 VAL A N 1
ATOM 1244 C CA . VAL A 1 161 ? -3.850 8.589 18.135 1.00 91.00 161 VAL A CA 1
ATOM 1245 C C . VAL A 1 161 ? -4.851 7.583 17.570 1.00 91.00 161 VAL A C 1
ATOM 1247 O O . VAL A 1 161 ? -6.013 7.925 17.354 1.00 91.00 161 VAL A O 1
ATOM 1250 N N . VAL A 1 162 ? -4.453 6.319 17.409 1.00 90.25 162 VAL A N 1
ATOM 1251 C CA . VAL A 1 162 ? -5.346 5.245 16.943 1.00 90.25 162 VAL A CA 1
ATOM 1252 C C . VAL A 1 162 ? -6.551 5.103 17.863 1.00 90.25 162 VAL A C 1
ATOM 1254 O O . VAL A 1 162 ? -7.688 5.031 17.387 1.00 90.25 162 VAL A O 1
ATOM 1257 N N . ARG A 1 163 ? -6.332 5.117 19.181 1.00 91.19 163 ARG A N 1
ATOM 1258 C CA . ARG A 1 163 ? -7.405 5.050 20.173 1.00 91.19 163 ARG A CA 1
ATOM 1259 C C . ARG A 1 163 ? -8.384 6.215 20.037 1.00 91.19 163 ARG A C 1
ATOM 1261 O O . ARG A 1 163 ? -9.593 5.989 20.078 1.00 91.19 163 ARG A O 1
ATOM 1268 N N . LEU A 1 164 ? -7.872 7.434 19.885 1.00 89.88 164 LEU A N 1
ATOM 1269 C CA . LEU A 1 164 ? -8.675 8.649 19.767 1.00 89.88 164 LEU A CA 1
ATOM 1270 C C . LEU A 1 164 ? -9.532 8.641 18.494 1.00 89.88 164 LEU A C 1
ATOM 1272 O O . LEU A 1 164 ? -10.729 8.921 18.562 1.00 89.88 164 LEU A O 1
ATOM 1276 N N . MET A 1 165 ? -8.928 8.277 17.361 1.00 86.12 165 MET A N 1
ATOM 1277 C CA . MET A 1 165 ? -9.570 8.316 16.044 1.00 86.12 165 MET A CA 1
ATOM 1278 C C . MET A 1 165 ? -10.614 7.216 15.862 1.00 86.12 165 MET A C 1
ATOM 1280 O O . MET A 1 165 ? -11.699 7.461 15.342 1.00 86.12 165 MET A O 1
ATOM 1284 N N . THR A 1 166 ? -10.305 5.998 16.308 1.00 85.38 166 THR A N 1
ATOM 1285 C CA . THR A 1 166 ? -11.171 4.831 16.070 1.00 85.38 166 THR A CA 1
ATOM 1286 C C . THR A 1 166 ? -12.193 4.606 17.178 1.00 85.38 166 THR A C 1
ATOM 1288 O O . THR A 1 166 ? -13.241 4.007 16.934 1.00 85.38 166 THR A O 1
ATOM 1291 N N . ARG A 1 167 ? -11.889 5.063 18.404 1.00 87.56 167 ARG A N 1
ATOM 1292 C CA . ARG A 1 167 ? -12.641 4.749 19.630 1.00 87.56 167 ARG A CA 1
ATOM 1293 C C . ARG A 1 167 ? -12.877 3.242 19.811 1.00 87.56 167 ARG A C 1
ATOM 1295 O O . ARG A 1 167 ? -13.885 2.835 20.384 1.00 87.56 167 ARG A O 1
ATOM 1302 N N . ASP A 1 168 ? -11.942 2.419 19.334 1.00 84.62 168 ASP A N 1
ATOM 1303 C CA . ASP A 1 168 ? -12.040 0.959 19.318 1.00 84.62 168 ASP A CA 1
ATOM 1304 C C . ASP A 1 168 ? -10.735 0.327 19.824 1.00 84.62 168 ASP A C 1
ATOM 1306 O O . ASP A 1 168 ? -9.652 0.612 19.315 1.00 84.62 168 ASP A O 1
ATOM 1310 N N . TYR A 1 169 ? -10.816 -0.533 20.845 1.00 90.00 169 TYR A N 1
ATOM 1311 C CA . TYR A 1 169 ? -9.635 -1.233 21.371 1.00 90.00 169 TYR A CA 1
ATOM 1312 C C . TYR A 1 169 ? -9.048 -2.225 20.366 1.00 90.00 169 TYR A C 1
ATOM 1314 O O . TYR A 1 169 ? -7.839 -2.427 20.367 1.00 90.00 169 TYR A O 1
ATOM 1322 N N . ARG A 1 170 ? -9.865 -2.783 19.467 1.00 89.88 170 ARG A N 1
ATOM 1323 C CA . ARG A 1 170 ? -9.407 -3.750 18.459 1.00 89.88 170 ARG A CA 1
ATOM 1324 C C . ARG A 1 170 ? -8.430 -3.113 17.470 1.00 89.88 170 ARG A C 1
ATOM 1326 O O . ARG A 1 170 ? -7.463 -3.747 17.070 1.00 89.88 170 ARG A O 1
ATOM 1333 N N . ALA A 1 171 ? -8.638 -1.839 17.130 1.00 89.00 171 ALA A N 1
ATOM 1334 C CA . ALA A 1 171 ? -7.714 -1.089 16.280 1.00 89.00 171 ALA A CA 1
ATOM 1335 C C . ALA A 1 171 ? -6.376 -0.807 16.988 1.00 89.00 171 ALA A C 1
ATOM 1337 O O . ALA A 1 171 ? -5.319 -0.869 16.365 1.00 89.00 171 ALA A O 1
ATOM 1338 N N . VAL A 1 172 ? -6.414 -0.538 18.298 1.00 92.31 172 VAL A N 1
ATOM 1339 C CA . VAL A 1 172 ? -5.206 -0.365 19.122 1.00 92.31 172 VAL A CA 1
ATOM 1340 C C . VAL A 1 172 ? -4.430 -1.679 19.218 1.00 92.31 172 VAL A C 1
ATOM 1342 O O . VAL A 1 172 ? -3.216 -1.682 19.041 1.00 92.31 172 VAL A O 1
ATOM 1345 N N . GLU A 1 173 ? -5.123 -2.797 19.443 1.00 93.94 173 GLU A N 1
ATOM 1346 C CA . GLU A 1 173 ? -4.520 -4.133 19.473 1.00 93.94 173 GLU A CA 1
ATOM 1347 C C . GLU A 1 173 ? -3.873 -4.491 18.130 1.00 93.94 173 GLU A C 1
ATOM 1349 O O . GLU A 1 173 ? -2.741 -4.974 18.096 1.00 93.94 173 GLU A O 1
ATOM 1354 N N . GLU A 1 174 ? -4.543 -4.200 17.011 1.00 92.12 174 GLU A N 1
ATOM 1355 C CA . GLU A 1 174 ? -3.960 -4.411 15.688 1.00 92.12 174 GLU A CA 1
ATOM 1356 C C . GLU A 1 174 ? -2.715 -3.538 15.468 1.00 92.12 174 GLU A C 1
ATOM 1358 O O . GLU A 1 174 ? -1.703 -4.036 14.973 1.00 92.12 174 GLU A O 1
ATOM 1363 N N . MET A 1 175 ? -2.734 -2.263 15.873 1.00 92.38 175 MET A N 1
ATOM 1364 C CA . MET A 1 175 ? -1.555 -1.398 15.761 1.00 92.38 175 MET A CA 1
ATOM 1365 C C . MET A 1 175 ? -0.403 -1.878 16.654 1.00 92.38 175 MET A C 1
ATOM 1367 O O . MET A 1 175 ? 0.754 -1.880 16.237 1.00 92.38 175 MET A O 1
ATOM 1371 N N . PHE A 1 176 ? -0.702 -2.370 17.854 1.00 94.44 176 PHE A N 1
ATOM 1372 C CA . PHE A 1 176 ? 0.296 -2.976 18.732 1.00 94.44 176 PHE A CA 1
ATOM 1373 C C . PHE A 1 176 ? 0.901 -4.248 18.117 1.00 94.44 176 PHE A C 1
ATOM 1375 O O . PHE A 1 176 ? 2.117 -4.443 18.133 1.00 94.44 176 PHE A O 1
ATOM 1382 N N . ARG A 1 177 ? 0.079 -5.086 17.479 1.00 94.81 177 ARG A N 1
ATOM 1383 C CA . ARG A 1 177 ? 0.544 -6.249 16.712 1.00 94.81 177 ARG A CA 1
ATOM 1384 C C . ARG A 1 177 ? 1.446 -5.837 15.546 1.00 94.81 177 ARG A C 1
ATOM 1386 O O . ARG A 1 177 ? 2.491 -6.456 15.355 1.00 94.81 177 ARG A O 1
ATOM 1393 N N . ARG A 1 178 ? 1.099 -4.773 14.809 1.00 92.62 178 ARG A N 1
ATOM 1394 C CA . ARG A 1 178 ? 1.944 -4.197 13.742 1.00 92.62 178 ARG A CA 1
ATOM 1395 C C . ARG A 1 178 ? 3.292 -3.725 14.272 1.00 92.62 178 ARG A C 1
ATOM 1397 O O . ARG A 1 178 ? 4.307 -4.034 13.659 1.00 92.62 178 ARG A O 1
ATOM 1404 N N . MET A 1 179 ? 3.311 -3.044 15.418 1.00 93.44 179 MET A N 1
ATOM 1405 C CA . MET A 1 179 ? 4.545 -2.622 16.089 1.00 93.44 179 MET A CA 1
ATOM 1406 C C . MET A 1 179 ? 5.460 -3.816 16.380 1.00 93.44 179 MET A C 1
ATOM 1408 O O . MET A 1 179 ? 6.629 -3.810 15.997 1.00 93.44 179 MET A O 1
ATOM 1412 N N . ILE A 1 180 ? 4.926 -4.855 17.033 1.00 94.94 180 ILE A N 1
ATOM 1413 C CA . ILE A 1 180 ? 5.700 -6.061 17.366 1.00 94.94 180 ILE A CA 1
ATOM 1414 C C . ILE A 1 180 ? 6.210 -6.734 16.092 1.00 94.94 180 ILE A C 1
ATOM 1416 O O . ILE A 1 180 ? 7.376 -7.125 16.030 1.00 94.94 180 ILE A O 1
ATOM 1420 N N . PHE A 1 181 ? 5.357 -6.856 15.075 1.00 94.31 181 PHE A N 1
ATOM 1421 C CA . PHE A 1 181 ? 5.735 -7.459 13.805 1.00 94.31 181 PHE A CA 1
ATOM 1422 C C . PHE A 1 181 ? 6.854 -6.675 13.116 1.00 94.31 181 PHE A C 1
ATOM 1424 O O . PHE A 1 181 ? 7.856 -7.282 12.763 1.00 94.31 181 PHE A O 1
ATOM 1431 N N . ASN A 1 182 ? 6.742 -5.344 13.015 1.00 91.81 182 ASN A N 1
ATOM 1432 C CA . ASN A 1 182 ? 7.784 -4.474 12.459 1.00 91.81 182 ASN A CA 1
ATOM 1433 C C . ASN A 1 182 ? 9.124 -4.659 13.179 1.00 91.81 182 ASN A C 1
ATOM 1435 O O . ASN A 1 182 ? 10.160 -4.809 12.531 1.00 91.81 182 ASN A O 1
ATOM 1439 N N . ALA A 1 183 ? 9.104 -4.699 14.515 1.00 91.44 183 ALA A N 1
ATOM 1440 C CA . ALA A 1 183 ? 10.306 -4.919 15.312 1.00 91.44 183 ALA A CA 1
ATOM 1441 C C . ALA A 1 183 ? 10.932 -6.298 15.038 1.00 91.44 183 ALA A C 1
ATOM 1443 O O . ALA A 1 183 ? 12.148 -6.410 14.895 1.00 91.44 183 ALA A O 1
ATOM 1444 N N . ARG A 1 184 ? 10.112 -7.352 14.927 1.00 93.88 184 ARG A N 1
ATOM 1445 C CA . ARG A 1 184 ? 10.576 -8.726 14.666 1.00 93.88 184 ARG A CA 1
ATOM 1446 C C . ARG A 1 184 ? 11.033 -8.952 13.231 1.00 93.88 184 ARG A C 1
ATOM 1448 O O . ARG A 1 184 ? 11.978 -9.702 13.020 1.00 93.88 184 ARG A O 1
ATOM 1455 N N . SER A 1 185 ? 10.401 -8.295 12.268 1.00 90.44 185 SER A N 1
ATOM 1456 C CA . SER A 1 185 ? 10.775 -8.341 10.856 1.00 90.44 185 SER A CA 1
ATOM 1457 C C . SER A 1 185 ? 11.918 -7.382 10.514 1.00 90.44 185 SER A C 1
ATOM 1459 O O . SER A 1 185 ? 12.266 -7.267 9.344 1.00 90.44 185 SER A O 1
ATOM 1461 N N . LEU A 1 186 ? 12.446 -6.644 11.501 1.00 88.81 186 LEU A N 1
ATOM 1462 C CA . LEU A 1 186 ? 13.462 -5.602 11.325 1.00 88.81 186 LEU A CA 1
ATOM 1463 C C . LEU A 1 186 ? 13.060 -4.537 10.292 1.00 88.81 186 LEU A C 1
ATOM 1465 O O . LEU A 1 186 ? 13.915 -3.955 9.623 1.00 88.81 186 LEU A O 1
ATOM 1469 N N . ASN A 1 187 ? 11.758 -4.260 10.174 1.00 86.19 187 ASN A N 1
ATOM 1470 C CA . ASN A 1 187 ? 11.280 -3.191 9.314 1.00 86.19 187 ASN A CA 1
ATOM 1471 C C . ASN A 1 187 ? 11.534 -1.846 10.000 1.00 86.19 187 ASN A C 1
ATOM 1473 O O . ASN A 1 187 ? 10.844 -1.481 10.952 1.00 86.19 187 ASN A O 1
ATOM 1477 N N . ARG A 1 188 ? 12.551 -1.131 9.519 1.00 81.38 188 ARG A N 1
ATOM 1478 C CA . ARG A 1 188 ? 12.961 0.179 10.043 1.00 81.38 188 ARG A CA 1
ATOM 1479 C C . ARG A 1 188 ? 12.265 1.349 9.358 1.00 81.38 188 ARG A C 1
ATOM 1481 O O . ARG A 1 188 ? 12.412 2.476 9.812 1.00 81.38 188 ARG A O 1
ATOM 1488 N N . ASP A 1 189 ? 11.510 1.080 8.303 1.00 79.75 189 ASP A N 1
ATOM 1489 C CA . ASP A 1 189 ? 10.855 2.096 7.495 1.00 79.75 189 ASP A CA 1
ATOM 1490 C C . ASP A 1 189 ? 9.354 2.174 7.817 1.00 79.75 189 ASP A C 1
ATOM 1492 O O . ASP A 1 189 ? 8.479 1.959 6.980 1.00 79.75 189 ASP A O 1
ATOM 1496 N N . ASP A 1 190 ? 9.036 2.402 9.095 1.00 81.88 190 ASP A N 1
ATOM 1497 C CA . ASP A 1 190 ? 7.659 2.519 9.590 1.00 81.88 190 ASP A CA 1
ATOM 1498 C C . ASP A 1 190 ? 7.346 3.937 10.073 1.00 81.88 190 ASP A C 1
ATOM 1500 O O . ASP A 1 190 ? 7.092 4.190 11.245 1.00 81.88 190 ASP A O 1
ATOM 1504 N N . HIS A 1 191 ? 7.389 4.889 9.147 1.00 83.25 191 HIS A N 1
ATOM 1505 C CA . HIS A 1 191 ? 7.086 6.294 9.418 1.00 83.25 191 HIS A CA 1
ATOM 1506 C C . HIS A 1 191 ? 5.582 6.609 9.335 1.00 83.25 191 HIS A C 1
ATOM 1508 O O . HIS A 1 191 ? 4.790 5.878 8.735 1.00 83.25 191 HIS A O 1
ATOM 1514 N N . LEU A 1 192 ? 5.183 7.777 9.837 1.00 84.50 192 LEU A N 1
ATOM 1515 C CA . LEU A 1 192 ? 3.783 8.202 9.968 1.00 84.50 192 LEU A CA 1
ATOM 1516 C C . LEU A 1 192 ? 2.952 8.231 8.672 1.00 84.50 192 LEU A C 1
ATOM 1518 O O . LEU A 1 192 ? 1.725 8.132 8.743 1.00 84.50 192 LEU A O 1
ATOM 1522 N N . LYS A 1 193 ? 3.568 8.340 7.484 1.00 83.38 193 LYS A N 1
ATOM 1523 C CA . LYS A 1 193 ? 2.830 8.242 6.206 1.00 83.38 193 LYS A CA 1
ATOM 1524 C C . LYS A 1 193 ? 2.366 6.814 5.879 1.00 83.38 193 LYS A C 1
ATOM 1526 O O . LYS A 1 193 ? 1.461 6.667 5.059 1.00 83.38 193 LYS A O 1
ATOM 1531 N N . ASN A 1 194 ? 2.921 5.793 6.547 1.00 85.88 194 ASN A N 1
ATOM 1532 C CA . ASN A 1 194 ? 2.545 4.380 6.380 1.00 85.88 194 ASN A CA 1
ATOM 1533 C C . ASN A 1 194 ? 1.228 4.020 7.055 1.00 85.88 194 ASN A C 1
ATOM 1535 O O . ASN A 1 194 ? 0.661 2.961 6.791 1.00 85.88 194 ASN A O 1
ATOM 1539 N N . HIS A 1 195 ? 0.728 4.913 7.898 1.00 87.81 195 HIS A N 1
ATOM 1540 C CA . HIS A 1 195 ? -0.439 4.710 8.731 1.00 87.81 195 HIS A CA 1
ATOM 1541 C C . HIS A 1 195 ? -1.535 5.655 8.263 1.00 87.81 195 HIS A C 1
ATOM 1543 O O . HIS A 1 195 ? -1.330 6.868 8.269 1.00 87.81 195 HIS A O 1
ATOM 1549 N N . ALA A 1 196 ? -2.684 5.126 7.844 1.00 88.88 196 ALA A N 1
ATOM 1550 C CA . ALA A 1 196 ? -3.810 5.942 7.402 1.00 88.88 196 ALA A CA 1
ATOM 1551 C C . ALA A 1 196 ? -5.139 5.479 7.989 1.00 88.88 196 ALA A C 1
ATOM 1553 O O . ALA A 1 196 ? -5.352 4.294 8.250 1.00 88.88 196 ALA A O 1
ATOM 1554 N N . PHE A 1 197 ? -6.043 6.437 8.146 1.00 88.12 197 PHE A N 1
ATOM 1555 C CA . PHE A 1 197 ? -7.433 6.207 8.508 1.00 88.12 197 PHE A CA 1
ATOM 1556 C C . PHE A 1 197 ? -8.323 6.420 7.285 1.00 88.12 197 PHE A C 1
ATOM 1558 O O . PHE A 1 197 ? -8.050 7.293 6.454 1.00 88.12 197 PHE A O 1
ATOM 1565 N N . LEU A 1 198 ? -9.390 5.627 7.192 1.00 87.25 198 LEU A N 1
ATOM 1566 C CA . LEU A 1 198 ? -10.425 5.764 6.172 1.00 87.25 198 LEU A CA 1
ATOM 1567 C C . LEU A 1 198 ? -11.687 6.380 6.759 1.00 87.25 198 LEU A C 1
ATOM 1569 O O . LEU A 1 198 ? -12.106 6.011 7.851 1.00 87.25 198 LEU A O 1
ATOM 1573 N N . MET A 1 199 ? -12.314 7.283 6.019 1.00 83.06 199 MET A N 1
ATOM 1574 C CA . MET A 1 199 ? -13.587 7.896 6.366 1.00 83.06 199 MET A CA 1
ATOM 1575 C C . MET A 1 199 ? -14.585 7.656 5.234 1.00 83.06 199 MET A C 1
ATOM 1577 O O . MET A 1 199 ? -14.292 7.870 4.052 1.00 83.06 199 MET A O 1
ATOM 1581 N N . ASP A 1 200 ? -15.777 7.200 5.608 1.00 78.56 200 ASP A N 1
ATOM 1582 C CA . ASP A 1 200 ? -16.882 7.028 4.675 1.00 78.56 200 ASP A CA 1
ATOM 1583 C C . ASP A 1 200 ? -17.551 8.369 4.313 1.00 78.56 200 ASP A C 1
ATOM 1585 O O . ASP A 1 200 ? -17.254 9.431 4.863 1.00 78.56 200 ASP A O 1
ATOM 1589 N N . ARG A 1 201 ? -18.504 8.332 3.376 1.00 77.94 201 ARG A N 1
ATOM 1590 C CA . ARG A 1 201 ? -19.218 9.539 2.913 1.00 77.94 201 ARG A CA 1
ATOM 1591 C C . ARG A 1 201 ? -20.092 10.196 3.989 1.00 77.94 201 ARG A C 1
ATOM 1593 O O . ARG A 1 201 ? -20.551 11.312 3.776 1.00 77.94 201 ARG A O 1
ATOM 1600 N N . THR A 1 202 ? -20.343 9.525 5.113 1.00 78.75 202 THR A N 1
ATOM 1601 C CA . THR A 1 202 ? -21.112 10.062 6.246 1.00 78.75 202 THR A CA 1
ATOM 1602 C C . THR A 1 202 ? -20.231 10.795 7.258 1.00 78.75 202 THR A C 1
ATOM 1604 O O . THR A 1 202 ? -20.724 11.246 8.292 1.00 78.75 202 THR A O 1
ATOM 1607 N N . GLY A 1 203 ? -18.929 10.916 6.978 1.00 71.94 203 GLY A N 1
ATOM 1608 C CA . GLY A 1 203 ? -17.968 11.532 7.885 1.00 71.94 203 GLY A CA 1
ATOM 1609 C C . GLY A 1 203 ? -17.547 10.609 9.028 1.00 71.94 203 GLY A C 1
ATOM 1610 O O . GLY A 1 203 ? -16.902 11.051 9.980 1.00 71.94 203 GLY A O 1
ATOM 1611 N N . ARG A 1 204 ? -17.931 9.327 8.978 1.00 69.06 204 ARG A N 1
ATOM 1612 C CA . ARG A 1 204 ? -17.596 8.354 10.015 1.00 69.06 204 ARG A CA 1
ATOM 1613 C C . ARG A 1 204 ? -16.332 7.617 9.616 1.00 69.06 204 ARG A C 1
ATOM 1615 O O . ARG A 1 204 ? -16.227 7.074 8.521 1.00 69.06 204 ARG A O 1
ATOM 1622 N N . TRP A 1 205 ? -15.384 7.570 10.542 1.00 69.75 205 TRP A N 1
ATOM 1623 C CA . TRP A 1 205 ? -14.274 6.631 10.484 1.00 69.75 205 TRP A CA 1
ATOM 1624 C C . TRP A 1 205 ? -14.839 5.245 10.814 1.00 69.75 205 TRP A C 1
ATOM 1626 O O . TRP A 1 205 ? -15.352 5.064 11.929 1.00 69.75 205 TRP A O 1
ATOM 1636 N N . PRO A 1 206 ? -14.828 4.268 9.892 1.00 62.53 206 PRO A N 1
ATOM 1637 C CA . PRO A 1 206 ? -15.314 2.937 10.198 1.00 62.53 206 PRO A CA 1
ATOM 1638 C C . PRO A 1 206 ? -14.511 2.374 11.374 1.00 62.53 206 PRO A C 1
ATOM 1640 O O . PRO A 1 206 ? -13.279 2.439 11.414 1.00 62.53 206 PRO A O 1
ATOM 1643 N N . ARG A 1 207 ? -15.228 1.866 12.380 1.00 52.72 207 ARG A N 1
ATOM 1644 C CA . ARG A 1 207 ? -14.655 1.334 13.624 1.00 52.72 207 ARG A CA 1
ATOM 1645 C C . ARG A 1 207 ? -13.837 0.082 13.302 1.00 52.72 207 ARG A C 1
ATOM 1647 O O . ARG A 1 207 ? -14.421 -0.996 13.250 1.00 52.72 207 ARG A O 1
ATOM 1654 N N . SER A 1 208 ? -12.550 0.254 12.987 1.00 53.50 208 SER A N 1
ATOM 1655 C CA . SER A 1 208 ? -11.479 -0.756 12.790 1.00 53.50 208 SER A CA 1
ATOM 1656 C C . SER A 1 208 ? -10.514 -0.413 11.646 1.00 53.50 208 SER A C 1
ATOM 1658 O O . SER A 1 208 ? -9.492 -1.076 11.502 1.00 53.50 208 SER A O 1
ATOM 1660 N N . GLU A 1 209 ? -10.776 0.611 10.831 1.00 59.81 209 GLU A N 1
ATOM 1661 C CA . GLU A 1 209 ? -10.071 0.763 9.550 1.00 59.81 209 GLU A CA 1
ATOM 1662 C C . GLU A 1 209 ? -8.850 1.681 9.605 1.00 59.81 209 GLU A C 1
ATOM 1664 O O . GLU A 1 209 ? -8.726 2.651 8.855 1.00 59.81 209 GLU A O 1
ATOM 1669 N N . MET A 1 210 ? -7.901 1.341 10.476 1.00 65.88 210 MET A N 1
ATOM 1670 C CA . MET A 1 210 ? -6.532 1.787 10.256 1.00 65.88 210 MET A CA 1
ATOM 1671 C C . MET A 1 210 ? -5.923 0.900 9.172 1.00 65.88 210 MET A C 1
ATOM 1673 O O . MET A 1 210 ? -5.823 -0.315 9.331 1.00 65.88 210 MET A O 1
ATOM 1677 N N . ARG A 1 211 ? -5.493 1.478 8.056 1.00 75.00 211 ARG A N 1
ATOM 1678 C CA . ARG A 1 211 ? -4.872 0.746 6.947 1.00 75.00 211 ARG A CA 1
ATOM 1679 C C . ARG A 1 211 ? -3.408 1.132 6.821 1.00 75.00 211 ARG A C 1
ATOM 1681 O O . ARG A 1 211 ? -3.012 2.248 7.157 1.00 75.00 211 ARG A O 1
ATOM 1688 N N . ARG A 1 212 ? -2.600 0.173 6.378 1.00 67.31 212 ARG A N 1
ATOM 1689 C CA . ARG A 1 212 ? -1.195 0.405 6.061 1.00 67.31 212 ARG A CA 1
ATOM 1690 C C . ARG A 1 212 ? -1.097 0.852 4.601 1.00 67.31 212 ARG A C 1
ATOM 1692 O O . ARG A 1 212 ? -1.572 0.133 3.727 1.00 67.31 212 ARG A O 1
ATOM 1699 N N . THR A 1 213 ? -0.526 2.025 4.332 1.00 55.69 213 THR A N 1
ATOM 1700 C CA . THR A 1 213 ? -0.450 2.607 2.974 1.00 55.69 213 THR A CA 1
ATOM 1701 C C . THR A 1 213 ? 0.705 2.037 2.141 1.00 55.69 213 THR A C 1
ATOM 1703 O O . THR A 1 213 ? 0.643 2.076 0.913 1.00 55.69 213 THR A O 1
ATOM 1706 N N . ALA A 1 214 ? 1.731 1.460 2.779 1.00 57.53 214 ALA A N 1
ATOM 1707 C CA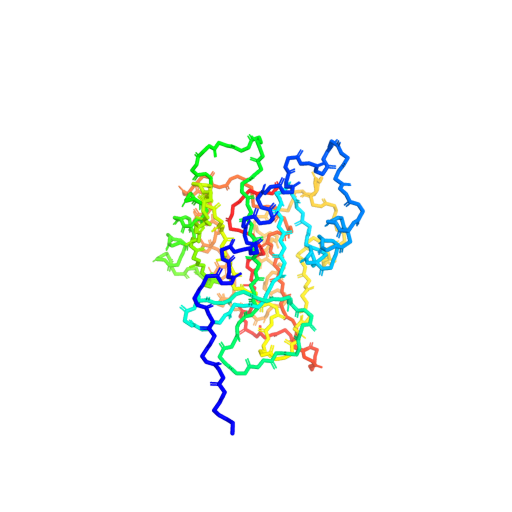 . ALA A 1 214 ? 2.866 0.824 2.109 1.00 57.53 214 ALA A CA 1
ATOM 1708 C C . ALA A 1 214 ? 3.368 -0.402 2.880 1.00 57.53 214 ALA A C 1
ATOM 1710 O O . ALA A 1 214 ? 3.319 -0.434 4.105 1.00 57.53 214 ALA A O 1
ATOM 1711 N N . VAL A 1 215 ? 3.837 -1.422 2.162 1.00 53.56 215 VAL A N 1
ATOM 1712 C CA . VAL A 1 215 ? 4.153 -2.733 2.736 1.00 53.56 215 VAL A CA 1
ATOM 1713 C C . VAL A 1 215 ? 5.603 -2.769 3.234 1.00 53.56 215 VAL A C 1
ATOM 1715 O O . VAL A 1 215 ? 5.794 -3.109 4.395 1.00 53.56 215 VAL A O 1
ATOM 1718 N N . ILE A 1 216 ? 6.590 -2.310 2.451 1.00 41.34 216 ILE A N 1
ATOM 1719 C CA . ILE A 1 216 ? 7.965 -2.004 2.907 1.00 41.34 216 ILE A CA 1
ATOM 1720 C C . ILE A 1 216 ? 8.616 -1.000 1.935 1.00 41.34 216 ILE A C 1
ATOM 1722 O O . ILE A 1 216 ? 8.417 -1.142 0.729 1.00 41.34 216 ILE A O 1
ATOM 1726 N N . HIS A 1 217 ? 9.447 -0.085 2.451 1.00 40.47 217 HIS A N 1
ATOM 1727 C CA . HIS A 1 217 ? 10.358 0.816 1.727 1.00 40.47 217 HIS A CA 1
ATOM 1728 C C . HIS A 1 217 ? 9.697 1.950 0.934 1.00 40.47 217 HIS A C 1
ATOM 1730 O O . HIS A 1 217 ? 9.108 1.734 -0.129 1.00 40.47 217 HIS A O 1
ATOM 1736 N N . ASP A 1 218 ? 9.888 3.172 1.426 1.00 39.81 218 ASP A N 1
ATOM 1737 C CA . ASP A 1 218 ? 9.560 4.435 0.772 1.00 39.81 218 ASP A CA 1
ATOM 1738 C C . ASP A 1 218 ? 10.608 5.530 1.039 1.00 39.81 218 ASP A C 1
ATOM 1740 O O . ASP A 1 218 ? 11.378 5.444 2.017 1.00 39.81 218 ASP A O 1
#

Solvent-accessible surface area (backbone atoms only — not comparable to full-atom values): 12624 Å² total; per-residue (Å²): 132,81,81,77,76,81,69,83,52,51,31,36,57,52,45,41,53,51,60,63,43,63,76,28,67,84,72,72,53,55,70,68,56,52,51,54,44,64,70,28,30,63,88,64,84,65,79,48,55,50,34,33,26,29,32,34,73,88,68,58,38,54,45,64,54,86,54,85,68,52,92,64,51,43,52,30,38,40,35,40,74,39,92,88,53,65,90,61,55,45,59,50,33,52,49,49,49,53,53,39,44,75,72,70,38,86,68,66,61,68,50,79,47,65,38,86,50,92,63,55,29,34,36,33,47,44,81,51,48,59,83,80,44,73,42,49,72,47,28,50,19,71,71,68,75,45,57,55,90,78,57,83,78,54,70,71,57,49,40,50,51,44,33,68,70,41,73,34,71,68,41,30,52,45,50,51,50,48,52,54,47,31,65,74,70,65,54,84,72,77,49,42,64,34,36,27,42,43,25,47,98,85,73,44,53,54,77,57,48,69,41,68,72,61,82,64,79,109

Sequence (218 aa):
MQPQRPQAGQWVLILDWFDRLVPEVGNGAAAEDLERLRMMAGGSQGARPKFVAQLSEDGALLRGDRLPWQLGWRHVLVKRRALSDPAGAVEAEAAYSSMSRAAGITMAPVQVMRANSEEPFFVADRFDRAGAARLHMQTVAALLDVDFRTATLDYIELLKVVRLMTRDYRAVEEMFRRMIFNARSLNRDDHLKNHAFLMDRTGRWPRSEMRRTAVIHD

Mean predicted aligned error: 8.07 Å